Protein AF-A0A959GZK9-F1 (afdb_monomer)

Foldseek 3Di:
DVQVVLVVLLVVLVVLADPCCCVVPVLLSLLLSLQSHQVCVLCVLLVHHCDPLSVCLSSLLSVLSSCPQHQCSLVSLVSNLVVLVVVLVVLVVVVPPDDDDDLLSLLSSQLSVLLNQLSVLSSCLNNVHDVLNDDSNVSSVSSSCSSPLRNRQSSVLSVLVVPPPRDPLSVLQNVLSSVLNVLLVVLVVVVSVVDDNVSNVVSNVVSVVSNVD

Nearest PDB structures (foldseek):
  6wlw-assembly1_5  TM=3.064E-01  e=2.798E+00  Homo sapiens
  6vq6-assembly1_h  TM=3.243E-01  e=6.007E+00  Rattus norvegicus

Secondary structure (DSSP, 8-state):
-TTTHHHHHHHHHHHHS-HHHHHH-THHHHHHHIIIIIHHHHHHHTT----HHHHHHHHHHHHHHHT-S-TTHHHHHHHHHHHHHHHHHHHHHHHHSS----HHHHHHHHHHHHHHHHHHHHHHHHTT--GGG--HHHHHHHHHHIIIIIIIHHHHHHHHHHSTT--TTHHHHHHHHHHHHHHHHHHHHHHHTT--HHHHHHHHHHHHHHHH-

pLDDT: mean 94.71, std 6.03, range [58.78, 98.81]

Radius of gyration: 17.48 Å; Cα contacts (8 Å, |Δi|>4): 277; chains: 1; bounding box: 39×45×49 Å

Sequence (213 aa):
MKRIAPLAGWLIFLLLADDALLMEHWEAALVALAALTLVPAGLRLSGIDDGPVYYATAAMFCVAYLQYPGIYAPLWALPYTLLAAWLAMRETAAIATPGKWRLEDWMRWAALVYWATGAVWALSFLAGWRPLDFDAVIVGLTAAHFHVAGFVLTIIARCLLEASVAPPVVRPVALATLLGMPMVAAGITLTKLGYPTGIESAAATGFAVLAFA

Mean predic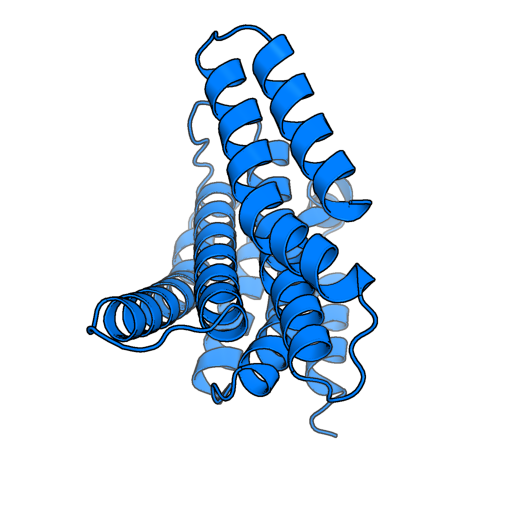ted aligned error: 3.56 Å

Structure (mmCIF, N/CA/C/O backbone):
data_AF-A0A959GZK9-F1
#
_entry.id   AF-A0A959GZK9-F1
#
loop_
_atom_site.group_PDB
_atom_site.id
_atom_site.type_symbol
_atom_site.label_atom_id
_atom_site.label_alt_id
_atom_site.label_comp_id
_atom_site.label_asym_id
_atom_site.label_entity_id
_atom_site.label_seq_id
_atom_site.pdbx_PDB_ins_code
_atom_site.Cartn_x
_atom_site.Cartn_y
_atom_site.Cartn_z
_atom_site.occupancy
_atom_site.B_iso_or_equiv
_atom_site.auth_seq_id
_atom_site.auth_comp_id
_atom_site.au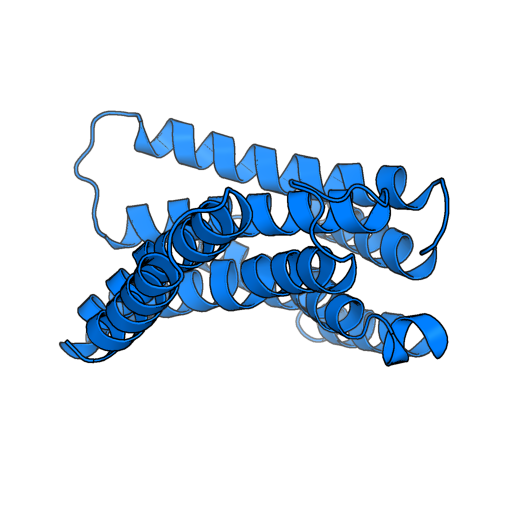th_asym_id
_atom_site.auth_atom_id
_atom_site.pdbx_PDB_model_num
ATOM 1 N N . MET A 1 1 ? -11.384 -25.348 -0.184 1.00 58.78 1 MET A N 1
ATOM 2 C CA . MET A 1 1 ? -10.637 -25.053 -1.433 1.00 58.78 1 MET A CA 1
ATOM 3 C C . MET A 1 1 ? -10.439 -23.556 -1.696 1.00 58.78 1 MET A C 1
ATOM 5 O O . MET A 1 1 ? -9.327 -23.188 -2.043 1.00 58.78 1 MET A O 1
ATOM 9 N N . LYS A 1 2 ? -11.430 -22.673 -1.454 1.00 65.12 2 LYS A N 1
ATOM 10 C CA . LYS A 1 2 ? -11.319 -21.216 -1.726 1.00 65.12 2 LYS A CA 1
ATOM 11 C C . LYS A 1 2 ? -10.120 -20.488 -1.078 1.00 65.12 2 LYS A C 1
ATOM 13 O O . LYS A 1 2 ? -9.682 -19.482 -1.607 1.00 65.12 2 LYS A O 1
ATOM 18 N N . ARG A 1 3 ? -9.563 -20.996 0.032 1.00 75.06 3 ARG A N 1
ATOM 19 C CA . ARG A 1 3 ? -8.417 -20.373 0.729 1.00 75.06 3 ARG A CA 1
ATOM 20 C C . ARG A 1 3 ? -7.039 -20.708 0.140 1.00 75.06 3 ARG A C 1
ATOM 22 O O . ARG A 1 3 ? -6.096 -19.985 0.414 1.00 75.06 3 ARG A O 1
ATOM 29 N N . ILE A 1 4 ? -6.915 -21.781 -0.648 1.00 88.94 4 ILE A N 1
ATOM 30 C CA . ILE A 1 4 ? -5.615 -22.244 -1.178 1.00 88.94 4 ILE A CA 1
ATOM 31 C C . ILE A 1 4 ? -5.311 -21.598 -2.533 1.00 88.94 4 ILE A C 1
ATOM 33 O O . ILE A 1 4 ? -4.158 -21.305 -2.825 1.00 88.94 4 ILE A O 1
ATOM 37 N N . ALA A 1 5 ? -6.345 -21.339 -3.340 1.00 90.50 5 ALA A N 1
ATOM 38 C CA . ALA A 1 5 ? -6.187 -20.810 -4.694 1.00 90.50 5 ALA A CA 1
ATOM 39 C C . ALA A 1 5 ? -5.374 -19.499 -4.763 1.00 90.50 5 ALA A C 1
ATOM 41 O O . ALA A 1 5 ? -4.498 -19.422 -5.619 1.00 90.50 5 ALA A O 1
ATOM 42 N N . PRO A 1 6 ? -5.557 -18.518 -3.856 1.00 93.19 6 PRO A N 1
ATOM 43 C CA . PRO A 1 6 ? -4.720 -17.319 -3.823 1.00 93.19 6 PRO A CA 1
ATOM 44 C C . PRO A 1 6 ? -3.221 -17.592 -3.655 1.00 93.19 6 PRO A C 1
ATOM 46 O O . PRO A 1 6 ? -2.399 -17.042 -4.381 1.00 93.19 6 PRO A O 1
ATOM 49 N N . LEU A 1 7 ? -2.868 -18.465 -2.706 1.00 95.69 7 LEU A N 1
ATOM 50 C CA . LEU A 1 7 ? -1.477 -18.808 -2.422 1.00 95.69 7 LEU A CA 1
ATOM 51 C C . LEU A 1 7 ? -0.869 -19.616 -3.571 1.00 95.69 7 LEU A C 1
ATOM 53 O O . LEU A 1 7 ? 0.260 -19.360 -3.970 1.00 95.69 7 LEU A O 1
ATOM 57 N N . ALA A 1 8 ? -1.635 -20.549 -4.138 1.00 96.31 8 ALA A N 1
ATOM 58 C CA . ALA A 1 8 ? -1.222 -21.278 -5.331 1.00 96.31 8 ALA A CA 1
ATOM 59 C C . ALA A 1 8 ? -0.995 -20.332 -6.521 1.00 96.31 8 ALA A C 1
ATOM 61 O O . ALA A 1 8 ? -0.007 -20.484 -7.227 1.00 96.31 8 ALA A O 1
ATOM 62 N N . GLY A 1 9 ? -1.856 -19.325 -6.710 1.00 96.62 9 GLY A N 1
ATOM 63 C CA . GLY A 1 9 ? -1.674 -18.289 -7.729 1.00 96.62 9 GLY A CA 1
ATOM 64 C C . GLY A 1 9 ? -0.381 -17.497 -7.540 1.00 96.62 9 GLY A C 1
ATOM 65 O O . GLY A 1 9 ? 0.327 -17.248 -8.510 1.00 96.62 9 GLY A O 1
ATOM 66 N N . TRP A 1 10 ? -0.027 -17.168 -6.295 1.00 97.81 10 TRP A N 1
ATOM 67 C CA . TRP A 1 10 ? 1.250 -16.521 -5.993 1.00 97.81 10 TRP A CA 1
ATOM 68 C C . TRP A 1 10 ? 2.452 -17.435 -6.261 1.00 97.81 10 TRP A C 1
ATOM 70 O O . TRP A 1 10 ? 3.423 -17.000 -6.868 1.00 97.81 10 TRP A O 1
ATOM 80 N N . LEU A 1 11 ? 2.381 -18.716 -5.887 1.00 97.94 11 LEU A N 1
ATOM 81 C CA . LEU A 1 11 ? 3.437 -19.679 -6.218 1.00 97.94 11 LEU A CA 1
ATOM 82 C C . LEU A 1 11 ? 3.601 -19.839 -7.736 1.00 97.94 11 LEU A C 1
ATOM 84 O O . LEU A 1 11 ? 4.723 -19.897 -8.223 1.00 97.94 11 LEU A O 1
ATOM 88 N N . ILE A 1 12 ? 2.499 -19.860 -8.491 1.00 98.00 12 ILE A N 1
ATOM 89 C CA . ILE A 1 12 ? 2.537 -19.864 -9.959 1.00 98.00 12 ILE A CA 1
ATOM 90 C C . ILE A 1 12 ? 3.201 -18.587 -10.479 1.00 98.00 12 ILE A C 1
ATOM 92 O O . ILE A 1 12 ? 4.044 -18.676 -11.361 1.00 98.00 12 ILE A O 1
ATOM 96 N N . PHE A 1 13 ? 2.873 -17.418 -9.922 1.00 98.12 13 PHE A N 1
ATOM 97 C CA . PHE A 1 13 ? 3.549 -16.169 -10.275 1.00 98.12 13 PHE A CA 1
ATOM 98 C C . PHE A 1 13 ? 5.067 -16.272 -10.071 1.00 98.12 13 PHE A C 1
ATOM 100 O O . PHE A 1 13 ? 5.805 -15.928 -10.985 1.00 98.12 13 PHE A O 1
ATOM 107 N N . LEU A 1 14 ? 5.536 -16.809 -8.938 1.00 9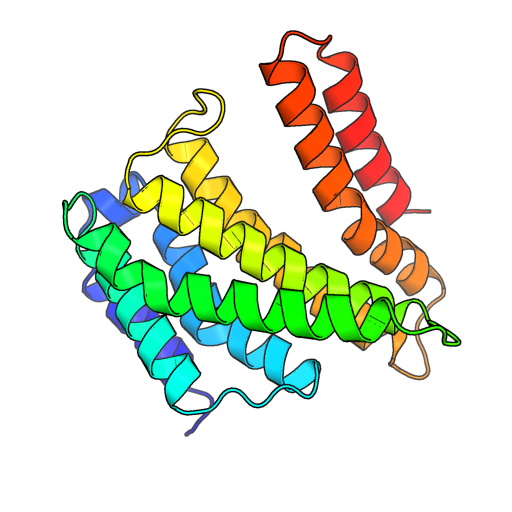8.00 14 LEU A N 1
ATOM 108 C CA . LEU A 1 14 ? 6.973 -16.998 -8.693 1.00 98.00 14 LEU A CA 1
ATOM 109 C C . LEU A 1 14 ? 7.636 -17.938 -9.704 1.00 98.00 14 LEU A C 1
ATOM 111 O O . LEU A 1 14 ? 8.775 -17.710 -10.080 1.00 98.00 14 LEU A O 1
ATOM 115 N N . LEU A 1 15 ? 6.938 -18.994 -10.130 1.00 97.81 15 LEU A N 1
ATOM 116 C CA . LEU A 1 15 ? 7.4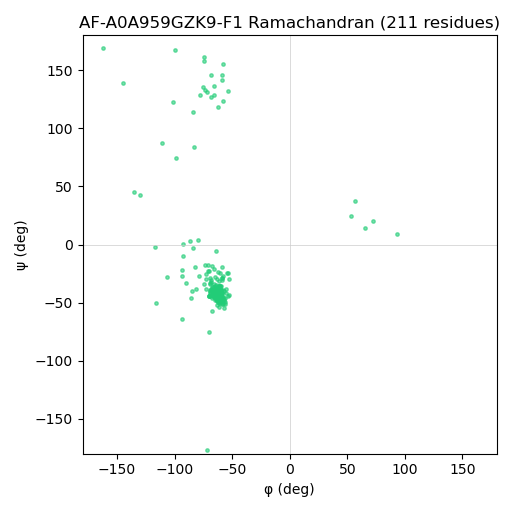55 -19.942 -11.121 1.00 97.81 15 LEU A CA 1
ATOM 117 C C . LEU A 1 15 ? 7.498 -19.362 -12.540 1.00 97.81 15 LEU A C 1
ATOM 119 O O . LEU A 1 15 ? 8.245 -19.861 -13.376 1.00 97.81 15 LEU A O 1
ATOM 123 N N . LEU A 1 16 ? 6.648 -18.374 -12.828 1.00 97.81 16 LEU A N 1
ATOM 124 C CA . LEU A 1 16 ? 6.574 -17.710 -14.129 1.00 97.81 16 LEU A CA 1
ATOM 125 C C . LEU A 1 16 ? 7.434 -16.446 -14.203 1.00 97.81 16 LEU A C 1
ATOM 127 O O . LEU A 1 16 ? 7.752 -16.010 -15.307 1.00 97.81 16 LEU A O 1
ATOM 131 N N . ALA A 1 17 ? 7.759 -15.841 -13.061 1.00 97.44 17 ALA A N 1
ATOM 132 C CA . ALA A 1 17 ? 8.668 -14.711 -12.978 1.00 97.44 17 ALA A CA 1
ATOM 133 C C . ALA A 1 17 ? 10.075 -15.153 -13.389 1.00 97.44 17 ALA A C 1
ATOM 135 O O . ALA A 1 17 ? 10.536 -16.220 -12.983 1.00 97.44 17 ALA A O 1
ATOM 136 N N . ASP A 1 18 ? 10.748 -14.340 -14.200 1.00 95.88 18 ASP A N 1
ATOM 137 C CA . ASP A 1 18 ? 12.138 -14.605 -14.545 1.00 95.88 18 ASP A CA 1
ATOM 138 C C . ASP A 1 18 ? 13.080 -14.277 -13.373 1.00 95.88 18 ASP A C 1
ATOM 140 O O . ASP A 1 18 ? 12.735 -13.563 -12.422 1.00 95.88 18 ASP A O 1
ATOM 144 N N . ASP A 1 19 ? 14.294 -14.826 -13.438 1.00 95.94 19 ASP A N 1
ATOM 145 C CA . ASP A 1 19 ? 15.298 -14.628 -12.393 1.00 95.94 19 ASP A CA 1
ATOM 146 C C . ASP A 1 19 ? 15.680 -13.147 -12.250 1.00 95.94 19 ASP A C 1
ATOM 148 O O . ASP A 1 19 ? 15.974 -12.693 -11.147 1.00 95.94 19 ASP A O 1
ATOM 152 N N . ALA A 1 20 ? 15.648 -12.377 -13.342 1.00 94.69 20 ALA A N 1
ATOM 153 C CA . ALA A 1 20 ? 15.991 -10.958 -13.328 1.00 94.69 20 ALA A CA 1
ATOM 154 C C . ALA A 1 20 ? 14.994 -10.152 -12.483 1.00 94.69 20 ALA A C 1
ATOM 156 O O . ALA A 1 20 ? 15.405 -9.410 -11.589 1.00 94.69 20 ALA A O 1
ATOM 157 N N . LEU A 1 21 ? 13.690 -10.357 -12.686 1.00 95.25 21 LEU A N 1
ATOM 158 C CA . LEU A 1 21 ? 12.636 -9.721 -11.903 1.00 95.25 21 LEU A CA 1
ATOM 159 C C . LEU A 1 21 ? 12.755 -10.095 -10.424 1.00 95.25 21 LEU A C 1
ATOM 161 O O . LEU A 1 21 ? 12.643 -9.226 -9.566 1.00 95.25 21 LEU A O 1
ATOM 165 N N . LEU A 1 22 ? 13.001 -11.364 -10.099 1.00 96.06 22 LEU A N 1
ATOM 166 C CA . LEU A 1 22 ? 13.091 -11.790 -8.700 1.00 96.06 22 LEU A CA 1
ATOM 167 C C . LEU A 1 22 ? 14.370 -11.312 -8.000 1.00 96.06 22 LEU A C 1
ATOM 169 O O . LEU A 1 22 ? 14.339 -11.093 -6.789 1.00 96.06 22 LEU A O 1
ATOM 173 N N . MET A 1 23 ? 15.474 -11.144 -8.728 1.00 95.31 23 MET A N 1
ATOM 174 C CA . MET A 1 23 ? 16.752 -10.704 -8.161 1.00 95.31 23 MET A CA 1
ATOM 175 C C . MET A 1 23 ? 16.856 -9.179 -8.052 1.00 95.31 23 MET A C 1
ATOM 177 O O . MET A 1 23 ? 17.368 -8.676 -7.051 1.00 95.31 23 MET A O 1
ATOM 181 N N . GLU A 1 24 ? 16.370 -8.442 -9.051 1.00 96.06 24 GLU A N 1
ATOM 182 C CA . GLU A 1 24 ? 16.468 -6.975 -9.103 1.00 96.06 24 GLU A CA 1
ATOM 183 C C . GLU A 1 24 ? 15.230 -6.279 -8.520 1.00 96.06 24 GLU A C 1
ATOM 185 O O . GLU A 1 24 ? 15.338 -5.167 -8.002 1.00 96.06 24 GLU A O 1
ATOM 190 N N . HIS A 1 25 ? 14.074 -6.950 -8.563 1.00 96.56 25 HIS A N 1
ATOM 191 C CA . HIS A 1 25 ? 12.764 -6.406 -8.198 1.00 96.56 25 HIS A CA 1
ATOM 192 C C . HIS A 1 25 ? 11.952 -7.372 -7.329 1.00 96.56 25 HIS A C 1
ATOM 194 O O . HIS A 1 25 ? 10.754 -7.590 -7.543 1.00 96.56 25 HIS A O 1
ATOM 200 N N . TRP A 1 26 ? 12.594 -7.971 -6.325 1.00 96.38 26 TRP A N 1
ATOM 201 C CA . TRP A 1 26 ? 11.970 -8.923 -5.398 1.00 96.38 26 TRP A CA 1
ATOM 202 C C . TRP A 1 26 ? 10.694 -8.374 -4.727 1.00 96.38 26 TRP A C 1
ATOM 204 O O . TRP A 1 26 ? 9.802 -9.140 -4.347 1.00 96.38 26 TRP A O 1
ATOM 214 N N . GLU A 1 27 ? 10.551 -7.050 -4.617 1.00 97.25 27 GLU A N 1
ATOM 215 C CA . GLU A 1 27 ? 9.335 -6.384 -4.155 1.00 97.25 27 GLU A CA 1
ATOM 216 C C . GLU A 1 27 ? 8.095 -6.724 -5.001 1.00 97.25 27 GLU A C 1
ATOM 218 O O . GLU A 1 27 ? 6.980 -6.736 -4.471 1.00 97.25 27 GLU A O 1
ATOM 223 N N . ALA A 1 28 ? 8.265 -7.072 -6.281 1.00 97.88 28 ALA A N 1
ATOM 224 C CA . ALA A 1 28 ? 7.190 -7.528 -7.158 1.00 97.88 28 ALA A CA 1
ATOM 225 C C . ALA A 1 28 ? 6.521 -8.795 -6.608 1.00 97.88 28 ALA A C 1
ATOM 227 O O . ALA A 1 28 ? 5.293 -8.905 -6.616 1.00 97.88 28 ALA A O 1
ATOM 228 N N . ALA A 1 29 ? 7.309 -9.718 -6.044 1.00 98.12 29 ALA A N 1
ATOM 229 C CA . ALA A 1 29 ? 6.786 -10.919 -5.403 1.00 98.12 29 ALA A CA 1
ATOM 230 C C . ALA A 1 29 ? 5.936 -10.588 -4.168 1.00 98.12 29 ALA A C 1
ATOM 232 O O . ALA A 1 29 ? 4.908 -11.234 -3.946 1.00 98.12 29 ALA A O 1
ATOM 233 N N . LEU A 1 30 ? 6.318 -9.570 -3.388 1.00 98.06 30 LEU A N 1
ATOM 234 C CA . LEU A 1 30 ? 5.519 -9.099 -2.253 1.00 98.06 30 LEU A CA 1
ATOM 235 C C . LEU A 1 30 ? 4.226 -8.416 -2.700 1.00 98.06 30 LEU A C 1
ATOM 237 O O . LEU A 1 30 ? 3.172 -8.656 -2.107 1.00 98.06 30 LEU A O 1
ATOM 241 N N . VAL A 1 31 ? 4.283 -7.584 -3.741 1.00 98.38 31 VAL A N 1
ATOM 242 C CA . VAL A 1 31 ? 3.097 -6.916 -4.292 1.00 98.38 31 VAL A CA 1
ATOM 243 C C . VAL A 1 31 ? 2.113 -7.945 -4.853 1.00 98.38 31 VAL A C 1
ATOM 245 O O . VAL A 1 31 ? 0.923 -7.879 -4.539 1.00 98.38 31 VAL A O 1
ATOM 248 N N . ALA A 1 32 ? 2.598 -8.941 -5.600 1.00 98.50 32 ALA A N 1
ATOM 249 C CA . ALA A 1 32 ? 1.779 -10.040 -6.106 1.00 98.50 32 ALA A CA 1
ATOM 250 C C . ALA A 1 32 ? 1.176 -10.876 -4.964 1.00 98.50 32 ALA A C 1
ATOM 252 O O . ALA A 1 32 ? -0.019 -11.184 -4.989 1.00 98.50 32 ALA A O 1
ATOM 253 N N . LEU A 1 33 ? 1.961 -11.191 -3.924 1.00 98.44 33 LEU A N 1
ATOM 254 C CA . LEU A 1 33 ? 1.456 -11.872 -2.727 1.00 98.44 33 LEU A CA 1
ATOM 255 C C . LEU A 1 33 ? 0.320 -11.071 -2.094 1.00 98.44 33 LEU A C 1
ATOM 257 O O . LEU A 1 33 ? -0.738 -11.627 -1.786 1.00 98.44 33 LEU A O 1
ATOM 261 N N . ALA A 1 34 ? 0.523 -9.768 -1.911 1.00 98.38 34 ALA A N 1
ATOM 262 C CA . ALA A 1 34 ? -0.469 -8.901 -1.307 1.00 98.38 34 ALA A CA 1
ATOM 263 C C . ALA A 1 34 ? -1.747 -8.838 -2.152 1.00 98.38 34 ALA A C 1
ATOM 265 O O . ALA A 1 34 ? -2.825 -9.079 -1.612 1.00 98.38 34 ALA A O 1
ATOM 266 N N . ALA A 1 35 ? -1.635 -8.597 -3.460 1.00 98.38 35 ALA A N 1
ATOM 267 C CA . ALA A 1 35 ? -2.772 -8.508 -4.375 1.00 98.38 35 ALA A CA 1
ATOM 268 C C . ALA A 1 35 ? -3.559 -9.825 -4.478 1.00 98.38 35 ALA A C 1
ATOM 270 O O . ALA A 1 35 ? -4.784 -9.819 -4.533 1.00 98.38 35 ALA A O 1
ATOM 271 N N . LEU A 1 36 ? -2.889 -10.978 -4.479 1.00 97.94 36 LEU A N 1
ATOM 272 C CA . LEU A 1 36 ? -3.589 -12.257 -4.596 1.00 97.94 36 LEU A CA 1
ATOM 273 C C . LEU A 1 36 ? -4.170 -12.722 -3.262 1.00 97.94 36 LEU A C 1
ATOM 275 O O . LEU A 1 36 ? -5.268 -13.276 -3.247 1.00 97.94 36 LEU A O 1
ATOM 279 N N . THR A 1 37 ? -3.459 -12.515 -2.148 1.00 97.38 37 THR A N 1
ATOM 280 C CA . THR A 1 37 ? -3.760 -13.184 -0.869 1.00 97.38 37 THR A CA 1
ATOM 281 C C . THR A 1 37 ? -4.190 -12.235 0.248 1.00 97.38 37 THR A C 1
ATOM 283 O O . THR A 1 37 ? -5.220 -12.474 0.886 1.00 97.38 37 THR A O 1
ATOM 286 N N . LEU A 1 38 ? -3.434 -11.163 0.494 1.00 97.94 38 LEU A N 1
ATOM 287 C CA . LEU A 1 38 ? -3.581 -10.353 1.707 1.00 97.94 38 LEU A CA 1
ATOM 288 C C . LEU A 1 38 ? -4.660 -9.278 1.562 1.00 97.94 38 LEU A C 1
ATOM 290 O O . LEU A 1 38 ? -5.514 -9.138 2.436 1.00 97.94 38 LEU A O 1
ATOM 294 N N . VAL A 1 39 ? -4.664 -8.558 0.441 1.00 98.31 39 VAL A N 1
ATOM 295 C CA . VAL A 1 39 ? -5.678 -7.554 0.111 1.00 98.31 39 VAL A CA 1
ATOM 296 C C . VAL A 1 39 ? -7.092 -8.142 0.097 1.00 98.31 39 VAL A C 1
ATOM 298 O O . VAL A 1 39 ? -7.930 -7.615 0.829 1.00 98.31 39 VAL A O 1
ATOM 301 N N . PRO A 1 40 ? -7.394 -9.258 -0.600 1.00 97.88 40 PRO A N 1
ATOM 302 C CA . PRO A 1 40 ? -8.743 -9.823 -0.567 1.00 97.88 40 PRO A CA 1
ATOM 303 C C . PRO A 1 40 ? -9.168 -10.244 0.847 1.00 97.88 40 PRO A C 1
ATOM 305 O O . PRO A 1 40 ? -10.321 -10.070 1.243 1.00 97.88 40 PRO A O 1
ATOM 308 N N . ALA A 1 41 ? -8.236 -10.757 1.659 1.00 97.06 41 ALA A N 1
ATOM 309 C CA . ALA A 1 41 ? -8.516 -11.051 3.061 1.00 97.06 41 ALA A CA 1
ATOM 310 C C . ALA A 1 41 ? -8.857 -9.786 3.859 1.00 97.06 41 ALA A C 1
ATOM 312 O O . ALA A 1 41 ? -9.846 -9.790 4.594 1.00 97.06 41 ALA A O 1
ATOM 313 N N . GLY A 1 42 ? -8.098 -8.704 3.682 1.00 98.00 42 GLY A N 1
ATOM 314 C CA . GLY A 1 42 ? -8.366 -7.444 4.370 1.00 98.00 42 GLY A CA 1
ATOM 315 C C . GLY A 1 42 ? -9.647 -6.744 3.908 1.00 98.00 42 GLY A C 1
ATOM 316 O O . GLY A 1 42 ? -10.342 -6.141 4.729 1.00 98.00 42 GLY A O 1
ATOM 317 N N . LEU A 1 43 ? -10.017 -6.877 2.629 1.00 98.00 43 LEU A N 1
ATOM 318 C CA . LEU A 1 43 ? -11.292 -6.382 2.104 1.00 98.00 43 LEU A CA 1
ATOM 319 C C . LEU A 1 43 ? -12.469 -7.101 2.768 1.00 98.00 43 LEU A C 1
ATOM 321 O O . LEU A 1 43 ? -13.356 -6.434 3.303 1.00 98.00 43 LEU A O 1
ATOM 325 N N . ARG A 1 44 ? -12.428 -8.438 2.862 1.00 97.31 44 ARG A N 1
ATOM 326 C CA . ARG A 1 44 ? -13.459 -9.211 3.577 1.00 97.31 44 ARG A CA 1
ATOM 327 C C . ARG A 1 44 ? -13.561 -8.846 5.051 1.00 97.31 44 ARG A C 1
ATOM 329 O O . ARG A 1 44 ? -14.667 -8.682 5.555 1.00 97.31 44 ARG A O 1
ATOM 336 N N . LEU A 1 45 ? -12.423 -8.691 5.733 1.00 97.06 45 LEU A N 1
ATOM 337 C CA . LEU A 1 45 ? -12.385 -8.222 7.125 1.00 97.06 45 LEU A CA 1
ATOM 338 C C . LEU A 1 45 ? -12.955 -6.803 7.266 1.00 97.06 45 LEU A C 1
ATOM 340 O O . LEU A 1 45 ? -13.473 -6.442 8.317 1.00 97.06 45 LEU A O 1
ATOM 344 N N . SER A 1 46 ? -12.936 -6.020 6.187 1.00 96.56 46 SER A N 1
ATOM 345 C CA . SER A 1 46 ? -13.574 -4.707 6.124 1.00 96.56 46 SER A CA 1
ATOM 346 C C . SER A 1 46 ? -15.046 -4.732 5.717 1.00 96.56 46 SER A C 1
ATOM 348 O O . SER A 1 46 ? -15.647 -3.665 5.601 1.00 96.56 46 SER A O 1
ATOM 350 N N . GLY A 1 47 ? -15.636 -5.911 5.511 1.00 96.62 47 GLY A N 1
ATOM 351 C CA . GLY A 1 47 ? -17.008 -6.055 5.022 1.00 96.62 47 GLY A CA 1
ATOM 352 C C . GLY A 1 47 ? -17.174 -5.693 3.543 1.00 96.62 47 GLY A C 1
ATOM 353 O O . GLY A 1 47 ? -18.284 -5.389 3.111 1.00 96.62 47 GLY A O 1
ATOM 354 N N . ILE A 1 48 ? -16.086 -5.690 2.768 1.00 96.88 48 ILE A N 1
ATOM 355 C CA . ILE A 1 48 ? -16.096 -5.456 1.322 1.00 96.88 48 ILE A CA 1
ATOM 356 C C . ILE A 1 48 ? -15.968 -6.808 0.624 1.00 96.88 48 ILE A C 1
ATOM 358 O O . ILE A 1 48 ? -15.010 -7.543 0.857 1.00 96.88 48 ILE A O 1
ATOM 362 N N . ASP A 1 49 ? -16.941 -7.129 -0.227 1.00 94.00 49 ASP A N 1
ATOM 363 C CA . ASP A 1 49 ? -16.930 -8.363 -1.009 1.00 94.00 49 ASP A CA 1
ATOM 364 C C . ASP A 1 49 ? -15.821 -8.333 -2.069 1.00 94.00 49 ASP A C 1
ATOM 366 O O . ASP A 1 49 ? -15.733 -7.404 -2.879 1.00 94.00 49 ASP A O 1
ATOM 370 N N . ASP A 1 50 ? -14.980 -9.362 -2.066 1.00 88.75 50 ASP A N 1
ATOM 371 C CA . ASP A 1 50 ? -13.920 -9.570 -3.041 1.00 88.75 50 ASP A CA 1
ATOM 372 C C . ASP A 1 50 ? -14.386 -10.574 -4.107 1.00 88.75 50 ASP A C 1
ATOM 374 O O . ASP A 1 50 ? -14.028 -11.751 -4.139 1.00 88.75 50 ASP A O 1
ATOM 378 N N . GLY A 1 51 ? -15.267 -10.083 -4.980 1.00 94.00 51 GLY A N 1
ATOM 379 C CA . GLY A 1 51 ? -15.886 -10.868 -6.044 1.00 94.00 51 GLY A CA 1
ATOM 380 C C . GLY A 1 51 ? -14.941 -11.228 -7.207 1.00 94.00 51 GLY A C 1
ATOM 381 O O . GLY A 1 51 ? -13.764 -10.863 -7.223 1.00 94.00 51 GLY A O 1
ATOM 382 N N . PRO A 1 52 ? -15.454 -11.898 -8.256 1.00 96.00 52 PRO A N 1
ATOM 383 C CA . PRO A 1 52 ? -14.652 -12.313 -9.414 1.00 96.00 52 PRO A CA 1
ATOM 384 C C . PRO A 1 52 ? -13.970 -11.143 -10.137 1.00 96.00 52 PRO A C 1
ATOM 386 O O . PRO A 1 52 ? -12.888 -11.315 -10.691 1.00 96.00 52 PRO A O 1
ATOM 389 N N . VAL A 1 53 ? -14.565 -9.945 -10.088 1.00 97.25 53 VAL A N 1
ATOM 390 C CA . VAL A 1 53 ? -13.972 -8.721 -10.646 1.00 97.25 53 VAL A CA 1
ATOM 391 C C . VAL A 1 53 ? -12.634 -8.405 -9.977 1.00 97.25 53 VAL A C 1
ATOM 393 O O . VAL A 1 53 ? -11.679 -8.087 -10.677 1.00 97.25 53 VAL A O 1
ATOM 396 N N . TYR A 1 54 ? -12.540 -8.547 -8.650 1.00 97.94 54 TYR A N 1
ATOM 397 C CA . TYR A 1 54 ? -11.295 -8.322 -7.917 1.00 97.94 54 TYR A CA 1
ATOM 398 C C . TYR A 1 54 ? -10.196 -9.280 -8.383 1.00 97.94 54 TYR A C 1
ATOM 400 O O . TYR A 1 54 ? -9.096 -8.863 -8.728 1.00 97.94 54 TYR A O 1
ATOM 408 N N . TYR A 1 55 ? -10.503 -10.576 -8.440 1.00 97.44 55 TYR A N 1
ATOM 409 C CA . TYR A 1 55 ? -9.518 -11.578 -8.837 1.00 97.44 55 TYR A CA 1
ATOM 410 C C . TYR A 1 55 ? -9.084 -11.432 -10.297 1.00 97.44 55 TYR A C 1
ATOM 412 O O . TYR A 1 55 ? -7.913 -11.649 -10.602 1.00 97.44 55 TYR A O 1
ATOM 420 N N . ALA A 1 56 ? -9.986 -11.016 -11.190 1.00 98.00 56 ALA A N 1
ATOM 421 C CA . ALA A 1 56 ? -9.631 -10.708 -12.571 1.00 98.00 56 ALA A CA 1
ATOM 422 C C . ALA A 1 56 ? -8.652 -9.525 -12.653 1.00 98.00 56 ALA A C 1
ATOM 424 O O . ALA A 1 56 ? -7.645 -9.617 -13.355 1.00 98.00 56 ALA A O 1
ATOM 425 N N . THR A 1 57 ? -8.894 -8.436 -11.912 1.00 98.50 57 THR A N 1
ATOM 426 C CA . THR A 1 57 ? -7.974 -7.288 -11.907 1.00 98.50 57 THR A CA 1
ATOM 427 C C . THR A 1 57 ? -6.648 -7.603 -11.223 1.00 98.50 57 THR A C 1
ATOM 429 O O . THR A 1 57 ? -5.606 -7.223 -11.751 1.00 98.50 57 THR A O 1
ATOM 432 N N . ALA A 1 58 ? -6.649 -8.361 -10.125 1.00 98.44 58 ALA A N 1
ATOM 433 C CA . ALA A 1 58 ? -5.428 -8.821 -9.463 1.00 98.44 58 ALA A CA 1
ATOM 434 C C . ALA A 1 58 ? -4.592 -9.755 -10.361 1.00 98.44 58 ALA A C 1
ATOM 436 O O . ALA A 1 58 ? -3.367 -9.648 -10.387 1.00 98.44 58 ALA A O 1
ATOM 437 N N . ALA A 1 59 ? -5.232 -10.633 -11.142 1.00 98.31 59 ALA A N 1
ATOM 438 C CA . ALA A 1 59 ? -4.539 -11.483 -12.109 1.00 98.31 59 ALA A CA 1
ATOM 439 C C . ALA A 1 59 ? -3.898 -10.658 -13.237 1.00 98.31 59 ALA A C 1
ATOM 441 O O . ALA A 1 59 ? -2.725 -10.864 -13.541 1.00 98.31 59 ALA A O 1
ATOM 442 N N . MET A 1 60 ? -4.622 -9.686 -13.810 1.00 98.56 60 MET A N 1
ATOM 443 C CA . MET A 1 60 ? -4.053 -8.755 -14.799 1.00 98.56 60 MET A CA 1
ATOM 444 C C . MET A 1 60 ? -2.881 -7.958 -14.217 1.00 98.56 60 MET A C 1
ATOM 446 O O . MET A 1 60 ? -1.859 -7.793 -14.874 1.00 98.56 60 MET A O 1
ATOM 450 N N . PHE A 1 61 ? -2.984 -7.538 -12.958 1.00 98.69 61 PHE A N 1
ATOM 451 C CA . PHE A 1 61 ? -1.905 -6.849 -12.258 1.00 98.69 61 PHE A CA 1
ATOM 452 C C . PHE A 1 61 ? -0.665 -7.734 -12.049 1.00 98.69 61 PHE A C 1
ATOM 454 O O . PHE A 1 61 ? 0.455 -7.264 -12.213 1.00 98.69 61 PHE A O 1
ATOM 461 N N . CYS A 1 62 ? -0.832 -9.031 -11.776 1.00 98.62 62 CYS A N 1
ATOM 462 C CA . CYS A 1 62 ? 0.295 -9.971 -11.740 1.00 98.62 62 CYS A CA 1
ATOM 463 C C . CYS A 1 62 ? 0.921 -10.157 -13.131 1.00 98.62 62 CYS A C 1
ATOM 465 O O . CYS A 1 62 ? 2.142 -10.152 -13.259 1.00 98.62 62 CYS A O 1
ATOM 467 N N . VAL A 1 63 ? 0.100 -10.259 -14.185 1.00 98.44 63 VAL A N 1
ATOM 468 C CA . VAL A 1 63 ? 0.585 -10.300 -15.578 1.00 98.44 63 VAL A CA 1
ATOM 469 C C . VAL A 1 63 ? 1.375 -9.037 -15.926 1.00 98.44 63 VAL A C 1
ATOM 471 O O . VAL A 1 63 ? 2.378 -9.133 -16.626 1.00 98.44 63 VAL A O 1
ATOM 474 N N . ALA A 1 64 ? 0.980 -7.873 -15.404 1.00 98.50 64 ALA A N 1
ATOM 475 C CA . ALA A 1 64 ? 1.724 -6.632 -15.586 1.00 98.50 64 ALA A CA 1
ATOM 476 C C . ALA A 1 64 ? 3.171 -6.740 -15.078 1.00 98.50 64 ALA A C 1
ATOM 478 O O . ALA A 1 64 ? 4.092 -6.351 -15.791 1.00 98.50 64 ALA A O 1
ATOM 479 N N . TYR A 1 65 ? 3.377 -7.318 -13.890 1.00 98.38 65 TYR A N 1
ATOM 480 C CA . TYR A 1 65 ? 4.717 -7.561 -13.345 1.00 98.38 65 TYR A CA 1
ATOM 481 C C . TYR A 1 65 ? 5.501 -8.608 -14.138 1.00 98.38 65 TYR A C 1
ATOM 483 O O . TYR A 1 65 ? 6.686 -8.411 -14.369 1.00 98.38 65 TYR A O 1
ATOM 491 N N . LEU A 1 66 ? 4.852 -9.675 -14.615 1.00 98.12 66 LEU A N 1
ATOM 492 C CA . LEU A 1 66 ? 5.508 -10.674 -15.474 1.00 98.12 66 LEU A CA 1
ATOM 493 C C . LEU A 1 66 ? 5.938 -10.110 -16.838 1.00 98.12 66 LEU A C 1
ATOM 495 O O . LEU A 1 66 ? 6.790 -10.688 -17.500 1.00 98.12 66 LEU A O 1
ATOM 499 N N . GLN A 1 67 ? 5.332 -9.007 -17.281 1.00 97.50 67 GLN A N 1
ATOM 500 C CA . GLN A 1 67 ? 5.715 -8.307 -18.509 1.00 97.50 67 GLN A CA 1
ATOM 501 C C . GLN A 1 67 ? 6.721 -7.179 -18.268 1.00 97.50 67 GLN A C 1
ATOM 503 O O . GLN A 1 67 ? 7.077 -6.492 -19.222 1.00 97.50 67 GLN A O 1
ATOM 508 N N . TYR A 1 68 ? 7.148 -6.938 -17.028 1.00 96.06 68 TYR A N 1
ATOM 509 C CA . TYR A 1 68 ? 8.125 -5.901 -16.731 1.00 96.06 68 TYR A CA 1
ATOM 510 C C . TYR A 1 68 ? 9.543 -6.348 -17.139 1.00 96.06 68 TYR A C 1
ATOM 512 O O . TYR A 1 68 ? 9.921 -7.467 -16.805 1.00 96.06 68 TYR A O 1
ATOM 520 N N . PRO A 1 69 ? 10.353 -5.491 -17.794 1.00 95.12 69 PRO A N 1
ATOM 521 C CA . PRO A 1 69 ? 10.025 -4.157 -18.300 1.00 95.12 69 PRO A CA 1
ATOM 522 C C . PRO A 1 69 ? 9.363 -4.223 -19.689 1.00 95.12 69 PRO A C 1
ATOM 524 O O . PRO A 1 69 ? 9.997 -4.558 -20.687 1.00 95.12 69 PRO A O 1
ATOM 527 N N . GLY A 1 70 ? 8.089 -3.834 -19.785 1.00 96.31 70 GLY A N 1
ATOM 528 C CA . GLY A 1 70 ? 7.322 -3.909 -21.029 1.00 96.31 70 GLY A CA 1
ATOM 529 C C . GLY A 1 70 ? 6.353 -2.745 -21.171 1.00 96.31 70 GLY A C 1
ATOM 530 O O . GLY A 1 70 ? 5.677 -2.366 -20.218 1.00 96.31 70 GLY A O 1
ATOM 531 N N . ILE A 1 71 ? 6.245 -2.187 -22.382 1.00 97.00 71 ILE A N 1
ATOM 532 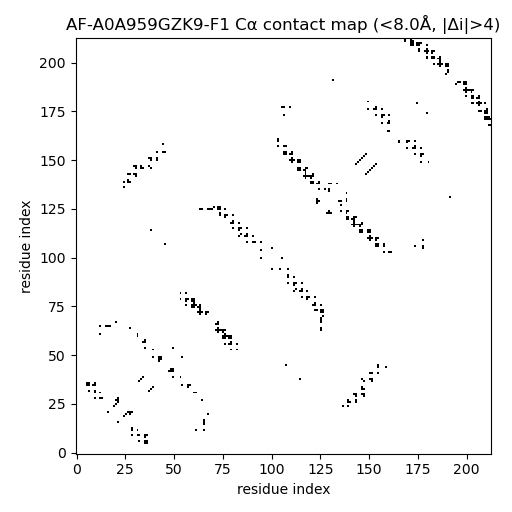C CA . ILE A 1 71 ? 5.447 -0.976 -22.655 1.00 97.00 71 ILE A CA 1
ATOM 533 C C . ILE A 1 71 ? 3.953 -1.137 -22.328 1.00 97.00 71 ILE A C 1
ATOM 535 O O . ILE A 1 71 ? 3.264 -0.158 -22.049 1.00 97.00 71 ILE A O 1
ATOM 539 N N . TYR A 1 72 ? 3.448 -2.373 -22.338 1.00 97.88 72 TYR A N 1
ATOM 540 C CA . TYR A 1 72 ? 2.053 -2.688 -22.031 1.00 97.88 72 TYR A CA 1
ATOM 541 C C . TYR A 1 72 ? 1.806 -3.025 -20.556 1.00 97.88 72 TYR A C 1
ATOM 543 O O . TYR A 1 72 ? 0.646 -3.084 -20.151 1.00 97.88 72 TYR A O 1
ATOM 551 N N . ALA A 1 73 ? 2.848 -3.205 -19.736 1.00 98.00 73 ALA A N 1
ATOM 552 C CA . ALA A 1 73 ? 2.693 -3.514 -18.314 1.00 98.00 73 ALA A CA 1
ATOM 553 C C . ALA A 1 73 ? 1.779 -2.508 -17.574 1.00 98.00 73 ALA A C 1
ATOM 555 O O . ALA A 1 73 ? 0.863 -2.945 -16.873 1.00 98.00 73 ALA A O 1
ATOM 556 N N . PRO A 1 74 ? 1.884 -1.178 -17.785 1.00 98.38 74 PRO A N 1
ATOM 557 C CA . PRO A 1 74 ? 0.994 -0.217 -17.125 1.00 98.38 74 PRO A CA 1
ATOM 558 C C . PRO A 1 74 ? -0.483 -0.408 -17.478 1.00 98.38 74 PRO A C 1
ATOM 560 O O . PRO A 1 74 ? -1.357 -0.236 -16.629 1.00 98.38 74 PRO A O 1
ATOM 563 N N . LEU A 1 75 ? -0.772 -0.793 -18.726 1.00 98.25 75 LEU A N 1
ATOM 564 C CA . LEU A 1 75 ? -2.140 -1.015 -19.189 1.00 98.25 75 LEU A CA 1
ATOM 565 C C . LEU A 1 75 ? -2.786 -2.194 -18.452 1.00 98.25 75 LEU A C 1
ATOM 567 O O . LEU A 1 75 ? -3.945 -2.102 -18.054 1.00 98.25 75 LEU A O 1
ATOM 571 N N . TRP A 1 76 ? -2.026 -3.267 -18.218 1.00 98.44 76 TRP A N 1
ATOM 572 C CA . TRP A 1 76 ? -2.486 -4.430 -17.454 1.00 98.44 76 TRP A CA 1
ATOM 573 C C . TRP A 1 76 ? -2.681 -4.134 -15.963 1.00 98.44 76 TRP A C 1
ATOM 575 O O . TRP A 1 76 ? -3.544 -4.737 -15.325 1.00 98.44 76 TRP A O 1
ATOM 585 N N . ALA A 1 77 ? -1.931 -3.181 -15.408 1.00 98.62 77 ALA A N 1
ATOM 586 C CA . ALA A 1 77 ? -2.077 -2.763 -14.016 1.00 98.62 77 ALA A CA 1
ATOM 587 C C . ALA A 1 77 ? -3.263 -1.818 -13.775 1.00 98.62 77 ALA A C 1
ATOM 589 O O . ALA A 1 77 ? -3.839 -1.807 -12.683 1.00 98.62 77 ALA A O 1
ATOM 590 N N . LEU A 1 78 ? -3.663 -1.055 -14.797 1.00 98.50 78 LEU A N 1
ATOM 591 C CA . LEU A 1 78 ? -4.670 -0.003 -14.679 1.00 98.50 78 LEU A CA 1
ATOM 592 C C . LEU A 1 78 ? -6.003 -0.472 -14.059 1.00 98.50 78 LEU A C 1
ATOM 594 O O . LEU A 1 78 ? -6.490 0.218 -13.162 1.00 98.50 78 LEU A O 1
ATOM 598 N N . PRO A 1 79 ? -6.598 -1.626 -14.431 1.00 98.69 79 PRO A N 1
ATOM 599 C CA . PRO A 1 79 ? -7.861 -2.069 -13.837 1.00 98.69 79 PRO A CA 1
ATOM 600 C C . PRO A 1 79 ? -7.786 -2.283 -12.319 1.00 98.69 79 PRO A C 1
ATOM 602 O O . PRO A 1 79 ? -8.739 -1.970 -11.605 1.00 98.69 79 PRO A O 1
ATOM 605 N N . TYR A 1 80 ? -6.661 -2.798 -11.816 1.00 98.75 80 TYR A N 1
ATOM 606 C CA . TYR A 1 80 ? -6.450 -3.001 -10.381 1.00 98.75 80 TYR A CA 1
ATOM 607 C C . TYR A 1 80 ? -6.291 -1.663 -9.653 1.00 98.75 80 TYR A C 1
ATOM 609 O O . TYR A 1 80 ? -6.953 -1.431 -8.639 1.00 98.75 80 TYR A O 1
ATOM 617 N N . THR A 1 81 ? -5.500 -0.745 -10.215 1.00 98.81 81 THR A N 1
ATOM 618 C CA . THR A 1 81 ? -5.323 0.608 -9.669 1.00 98.81 81 THR A CA 1
ATOM 619 C C . THR A 1 81 ? -6.638 1.390 -9.637 1.00 98.81 81 THR A C 1
ATOM 621 O O . THR A 1 81 ? -6.958 2.010 -8.622 1.00 98.81 81 THR A O 1
ATOM 624 N N . LEU A 1 82 ? -7.445 1.319 -10.701 1.00 98.69 82 LEU A N 1
ATOM 625 C CA . LEU A 1 82 ? -8.756 1.971 -10.761 1.00 98.69 82 LEU A CA 1
ATOM 626 C C . LEU A 1 82 ? -9.734 1.397 -9.730 1.00 98.69 82 LEU A C 1
ATOM 628 O O . LEU A 1 82 ? -10.454 2.162 -9.091 1.00 98.69 82 LEU A O 1
ATOM 632 N N . LEU A 1 83 ? -9.744 0.075 -9.530 1.00 98.62 83 LEU A N 1
ATOM 633 C CA . LEU A 1 83 ? -10.576 -0.559 -8.506 1.00 98.62 83 LEU A CA 1
ATOM 634 C C . LEU A 1 83 ? -10.184 -0.098 -7.094 1.00 98.62 83 LEU A C 1
ATOM 636 O O . LEU A 1 83 ? -11.061 0.260 -6.304 1.00 98.62 83 LEU A O 1
ATOM 640 N N . ALA A 1 84 ? -8.885 -0.078 -6.789 1.00 98.69 84 ALA A N 1
ATOM 641 C CA . ALA A 1 84 ? -8.379 0.379 -5.497 1.00 98.69 84 ALA A CA 1
ATOM 642 C C . ALA A 1 84 ? -8.750 1.851 -5.242 1.00 98.69 84 ALA A C 1
ATOM 644 O O . ALA A 1 84 ? -9.312 2.181 -4.195 1.00 98.69 84 ALA A O 1
ATOM 645 N N . ALA A 1 85 ? -8.523 2.722 -6.232 1.00 98.69 85 ALA A N 1
ATOM 646 C CA . ALA A 1 85 ? -8.878 4.137 -6.158 1.00 98.69 85 ALA A CA 1
ATOM 647 C C . ALA A 1 85 ? -10.391 4.347 -5.989 1.00 98.69 85 ALA A C 1
ATOM 649 O O . ALA A 1 85 ? -10.814 5.138 -5.148 1.00 98.69 85 ALA A O 1
ATOM 650 N N . TRP A 1 86 ? -11.217 3.612 -6.738 1.00 98.44 86 TRP A N 1
ATOM 651 C CA . TRP A 1 86 ? -12.674 3.678 -6.625 1.00 98.44 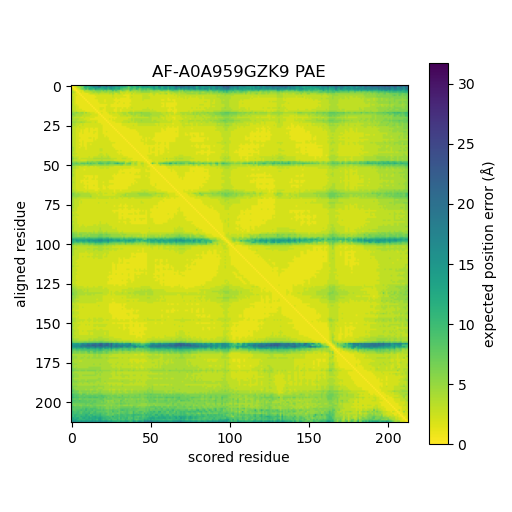86 TRP A CA 1
ATOM 652 C C . TRP A 1 86 ? -13.164 3.328 -5.217 1.00 98.44 86 TRP A C 1
ATOM 654 O O . TRP A 1 86 ? -13.966 4.063 -4.636 1.00 98.44 86 TRP A O 1
ATOM 664 N N . LEU A 1 87 ? -12.662 2.232 -4.641 1.00 98.25 87 LEU A N 1
ATOM 665 C CA . LEU A 1 87 ? -13.043 1.808 -3.293 1.00 98.25 87 LEU A CA 1
ATOM 666 C C . LEU A 1 87 ? -12.578 2.809 -2.226 1.00 98.25 87 LEU A C 1
ATOM 668 O O . LEU A 1 87 ? -13.360 3.127 -1.327 1.00 98.25 87 LEU A O 1
ATOM 672 N N . ALA A 1 88 ? -11.368 3.360 -2.356 1.00 98.38 88 ALA A N 1
ATOM 673 C CA . ALA A 1 88 ? -10.868 4.407 -1.466 1.00 98.38 88 ALA A CA 1
ATOM 674 C C . ALA A 1 88 ? -11.694 5.703 -1.559 1.00 98.38 88 ALA A C 1
ATOM 676 O O . ALA A 1 88 ? -12.043 6.286 -0.531 1.00 98.38 88 ALA A O 1
ATOM 677 N N . MET A 1 89 ? -12.071 6.137 -2.767 1.00 98.12 89 MET A N 1
ATOM 678 C CA . MET A 1 89 ? -12.935 7.309 -2.964 1.00 98.12 89 MET A CA 1
ATOM 679 C C . MET A 1 89 ? -14.330 7.095 -2.376 1.00 98.12 89 MET A C 1
ATOM 681 O O . MET A 1 89 ? -14.855 7.988 -1.714 1.00 98.12 89 MET A O 1
ATOM 685 N N . ARG A 1 90 ? -14.923 5.910 -2.568 1.00 97.38 90 ARG A N 1
ATOM 686 C CA . ARG A 1 90 ? -16.234 5.573 -1.996 1.00 97.38 90 ARG A CA 1
ATOM 687 C C . ARG A 1 90 ? -16.213 5.631 -0.469 1.00 97.38 90 ARG A C 1
ATOM 689 O O . ARG A 1 90 ? -17.133 6.184 0.126 1.00 97.38 90 ARG A O 1
ATOM 696 N N . GLU A 1 91 ? -15.169 5.093 0.158 1.00 96.62 91 GLU A N 1
ATOM 697 C CA . GLU A 1 91 ? -15.012 5.166 1.615 1.00 96.62 91 GLU A CA 1
ATOM 698 C C . GLU A 1 91 ? -14.743 6.604 2.082 1.00 96.62 91 GLU A C 1
ATOM 700 O O . GLU A 1 91 ? -15.308 7.045 3.076 1.00 96.62 91 GLU A O 1
ATOM 705 N N . THR A 1 92 ? -13.955 7.373 1.323 1.00 96.56 92 THR A N 1
ATOM 706 C CA . THR A 1 92 ? -13.714 8.801 1.596 1.00 96.56 92 THR A CA 1
ATOM 707 C C . THR A 1 92 ? -15.017 9.606 1.562 1.00 96.56 92 THR A C 1
ATOM 709 O O . THR A 1 92 ? -15.270 10.422 2.444 1.00 96.56 92 THR A O 1
ATOM 712 N N . ALA A 1 93 ? -15.887 9.348 0.583 1.00 96.06 93 ALA A N 1
ATOM 713 C CA . ALA A 1 93 ? -17.203 9.976 0.504 1.00 96.06 93 ALA A CA 1
ATOM 714 C C . ALA A 1 93 ? -18.111 9.575 1.680 1.00 96.06 93 ALA A C 1
ATOM 716 O O . ALA A 1 93 ? -18.863 10.407 2.190 1.00 96.06 93 ALA A O 1
ATOM 717 N N . ALA A 1 94 ? -18.016 8.324 2.146 1.00 93.12 94 ALA A N 1
ATOM 718 C CA . ALA A 1 94 ? -18.745 7.870 3.325 1.00 93.12 94 ALA A CA 1
ATOM 719 C C . ALA A 1 94 ? -18.295 8.626 4.586 1.00 93.12 94 ALA A C 1
ATOM 721 O O . ALA A 1 94 ? -19.151 9.154 5.296 1.00 93.12 94 ALA A O 1
ATOM 722 N N . ILE A 1 95 ? -16.980 8.763 4.819 1.00 93.50 95 ILE A N 1
ATOM 723 C CA . ILE A 1 95 ? -16.455 9.473 6.001 1.00 93.50 95 ILE A CA 1
ATOM 724 C C . ILE A 1 95 ? -16.664 10.995 5.969 1.00 93.50 95 ILE A C 1
ATOM 726 O O . ILE A 1 95 ? -16.698 11.644 7.013 1.00 93.50 95 ILE A O 1
ATOM 730 N N . ALA A 1 96 ? -16.835 11.577 4.780 1.00 92.12 96 ALA A N 1
ATOM 731 C CA . ALA A 1 96 ? -17.125 13.002 4.620 1.00 92.12 96 ALA A CA 1
ATOM 732 C C . ALA A 1 96 ? -18.546 13.381 5.077 1.00 92.12 96 ALA A C 1
ATOM 734 O O . ALA A 1 96 ? -18.830 14.555 5.323 1.00 92.12 96 ALA A O 1
ATOM 735 N N . THR A 1 97 ? -19.448 12.404 5.201 1.00 91.94 97 THR A N 1
ATOM 736 C CA . THR A 1 97 ? -20.802 12.644 5.709 1.00 91.94 97 THR A CA 1
ATOM 737 C C . THR A 1 97 ? -20.744 12.887 7.226 1.00 91.94 97 THR A C 1
ATOM 739 O O . THR A 1 97 ? -20.095 12.126 7.934 1.00 91.94 97 THR A O 1
ATOM 742 N N . PRO A 1 98 ? -21.393 13.918 7.792 1.00 87.19 98 PRO A N 1
ATOM 743 C CA . PRO A 1 98 ? -21.341 14.151 9.236 1.00 87.19 98 PRO A CA 1
ATOM 744 C C . PRO A 1 98 ? -21.853 12.943 10.040 1.00 87.19 98 PRO A C 1
ATOM 746 O O . PRO A 1 98 ? -22.987 12.500 9.858 1.00 87.19 98 PRO A O 1
ATOM 749 N N . GLY A 1 99 ? -21.026 12.422 10.948 1.00 89.56 99 GLY A N 1
ATOM 750 C CA . GLY A 1 99 ? -21.324 11.225 11.733 1.00 89.56 99 GLY A CA 1
ATOM 751 C C . GLY A 1 99 ? -20.445 11.095 12.978 1.00 89.56 99 GLY A C 1
ATOM 752 O O . GLY A 1 99 ? -19.474 11.831 13.160 1.00 89.56 99 GLY A O 1
ATOM 753 N N . LYS A 1 100 ? -20.796 10.160 13.871 1.00 89.44 100 LYS A N 1
ATOM 754 C CA . LYS A 1 100 ? -19.965 9.805 15.033 1.00 89.44 100 LYS A CA 1
ATOM 755 C C . LYS 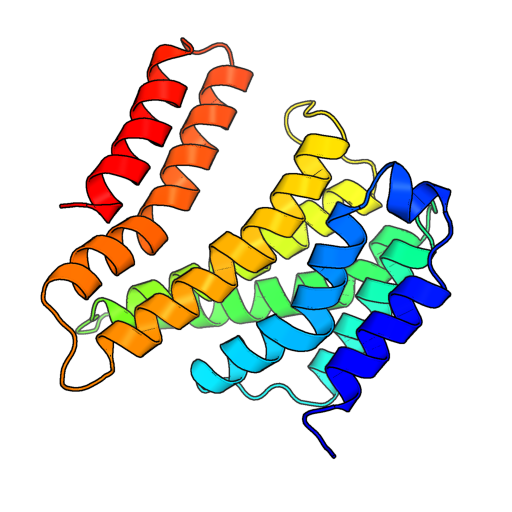A 1 100 ? -18.903 8.794 14.603 1.00 89.44 100 LYS A C 1
ATOM 757 O O . LYS A 1 100 ? -19.103 7.594 14.758 1.00 89.44 100 LYS A O 1
ATOM 762 N N . TRP A 1 101 ? -17.801 9.300 14.064 1.00 94.19 101 TRP A N 1
ATOM 763 C CA . TRP A 1 101 ? -16.673 8.485 13.621 1.00 94.19 101 TRP A CA 1
ATOM 764 C C . TRP A 1 101 ? -15.896 7.908 14.797 1.00 94.19 101 TRP A C 1
ATOM 766 O O . TRP A 1 101 ? -15.516 8.634 15.723 1.00 94.19 101 TRP A O 1
ATOM 776 N N . ARG A 1 102 ? -15.637 6.605 14.747 1.00 94.94 102 ARG A N 1
ATOM 777 C CA . ARG A 1 102 ? -14.744 5.915 15.675 1.00 94.94 102 ARG A CA 1
ATOM 778 C C . ARG A 1 102 ? -13.375 5.702 15.031 1.00 94.94 102 ARG A C 1
ATOM 780 O O . ARG A 1 102 ? -13.200 5.875 13.827 1.00 94.94 102 ARG A O 1
ATOM 787 N N . LEU A 1 103 ? -12.378 5.331 15.834 1.00 94.81 103 LEU A N 1
ATOM 788 C CA . LEU A 1 103 ? -11.020 5.088 15.334 1.00 94.81 103 LEU A CA 1
ATOM 789 C C . LEU A 1 103 ? -10.997 3.958 14.293 1.00 94.81 103 LEU A C 1
ATOM 791 O O . LEU A 1 103 ? -10.264 4.036 13.315 1.00 94.81 103 LEU A O 1
ATOM 795 N N . GLU A 1 104 ? -11.837 2.945 14.470 1.00 95.38 104 GLU A N 1
ATOM 796 C CA . GLU A 1 104 ? -11.966 1.807 13.564 1.00 95.38 104 GLU A CA 1
ATOM 797 C C . GLU A 1 104 ? -12.415 2.241 12.158 1.00 95.38 104 GLU A C 1
ATOM 799 O O . GLU A 1 104 ? -11.902 1.720 11.164 1.00 95.38 104 GLU A O 1
ATOM 804 N N . ASP A 1 105 ? -13.291 3.249 12.067 1.00 95.81 105 ASP A N 1
ATOM 805 C CA . ASP A 1 105 ? -13.739 3.824 10.793 1.00 95.81 105 ASP A CA 1
ATOM 806 C C . ASP A 1 105 ? -12.581 4.539 10.079 1.00 95.81 105 ASP A C 1
ATOM 808 O O . ASP A 1 105 ? -12.340 4.321 8.890 1.00 95.81 105 ASP A O 1
ATOM 812 N N . TRP A 1 106 ? -11.795 5.326 10.824 1.00 97.19 106 TRP A N 1
ATOM 813 C CA . TRP A 1 106 ? -10.593 5.983 10.298 1.00 97.19 106 TRP A CA 1
ATOM 814 C C . TRP A 1 106 ? -9.555 4.979 9.808 1.00 97.19 106 TRP A C 1
ATOM 816 O O . TRP A 1 106 ? -8.939 5.191 8.767 1.00 97.19 106 TRP A O 1
ATOM 826 N N . MET A 1 107 ? -9.372 3.871 10.522 1.00 97.25 107 MET A N 1
ATOM 827 C CA . MET A 1 107 ? -8.441 2.822 10.110 1.00 97.25 107 MET A CA 1
ATOM 828 C C . MET A 1 107 ? -8.915 2.086 8.865 1.00 97.25 107 MET A C 1
ATOM 830 O O . MET A 1 107 ? -8.107 1.799 7.985 1.00 97.25 107 MET A O 1
ATOM 834 N N . ARG A 1 108 ? -10.217 1.802 8.753 1.00 97.62 108 ARG A N 1
ATOM 835 C CA . ARG A 1 108 ? -10.790 1.220 7.535 1.00 97.62 108 ARG A CA 1
ATOM 836 C C . ARG A 1 108 ? -10.552 2.130 6.331 1.00 97.62 108 ARG A C 1
ATOM 838 O O . ARG A 1 108 ? -10.082 1.659 5.296 1.00 97.62 108 ARG A O 1
ATOM 845 N N . TRP A 1 109 ? -10.853 3.417 6.481 1.00 97.94 109 TRP A N 1
ATOM 846 C CA . TRP A 1 109 ? -10.605 4.417 5.450 1.00 97.94 109 TRP A CA 1
ATOM 847 C C . TRP A 1 109 ? -9.121 4.491 5.075 1.00 97.94 109 TRP A C 1
ATOM 849 O O . TRP A 1 109 ? -8.778 4.348 3.901 1.00 97.94 109 TRP A O 1
ATOM 859 N N . ALA A 1 110 ? -8.237 4.629 6.065 1.00 98.06 110 ALA A N 1
ATOM 860 C CA . ALA A 1 110 ? -6.801 4.734 5.839 1.00 98.06 110 ALA A CA 1
ATOM 861 C C . ALA A 1 110 ? -6.226 3.490 5.163 1.00 98.06 110 ALA A C 1
ATOM 863 O O . ALA A 1 110 ? -5.443 3.629 4.230 1.00 98.06 110 ALA A O 1
ATOM 864 N N . ALA A 1 111 ? -6.660 2.286 5.552 1.00 98.38 111 ALA A N 1
ATOM 865 C CA . ALA A 1 111 ? -6.243 1.057 4.888 1.00 98.38 111 ALA A CA 1
ATOM 866 C C . ALA A 1 111 ? -6.555 1.117 3.385 1.00 98.38 111 ALA A C 1
ATOM 868 O O . ALA A 1 111 ? -5.663 0.900 2.567 1.00 98.38 111 ALA A O 1
ATOM 869 N N . LEU A 1 112 ? -7.784 1.481 2.998 1.00 98.56 112 LEU A N 1
ATOM 870 C CA . LEU A 1 112 ? -8.156 1.594 1.582 1.00 98.56 112 LEU A CA 1
ATOM 871 C C . LEU A 1 112 ? -7.357 2.677 0.847 1.00 98.56 112 LEU A C 1
ATOM 873 O O . LEU A 1 112 ? -6.942 2.452 -0.290 1.00 98.56 112 LEU A O 1
ATOM 877 N N . VAL A 1 113 ? -7.091 3.816 1.492 1.00 98.56 113 VAL A N 1
ATOM 878 C CA . VAL A 1 113 ? -6.220 4.866 0.938 1.00 98.56 113 VAL A CA 1
ATOM 879 C C . VAL A 1 113 ? -4.788 4.356 0.751 1.00 98.56 113 VAL A C 1
ATOM 881 O O . VAL A 1 113 ? -4.183 4.612 -0.291 1.00 98.56 113 VAL A O 1
ATOM 884 N N . TYR A 1 114 ? -4.250 3.590 1.699 1.00 98.62 114 TYR A N 1
ATOM 885 C CA . TYR A 1 114 ? -2.932 2.967 1.583 1.00 98.62 114 TYR A CA 1
ATOM 886 C C . TYR A 1 114 ? -2.874 1.951 0.459 1.00 98.62 114 TYR A C 1
ATOM 888 O O . TYR A 1 114 ? -1.943 1.995 -0.337 1.00 98.62 114 TYR A O 1
ATOM 896 N N . TRP A 1 115 ? -3.883 1.098 0.318 1.00 98.69 115 TRP A N 1
ATOM 897 C CA . TRP A 1 115 ? -3.941 0.180 -0.812 1.00 98.69 115 TRP A CA 1
ATOM 898 C C . TRP A 1 115 ? -3.989 0.921 -2.154 1.00 98.69 115 TRP A C 1
ATOM 900 O O . TRP A 1 115 ? -3.194 0.612 -3.043 1.00 98.69 115 TRP A O 1
ATOM 910 N N . ALA A 1 116 ? -4.845 1.938 -2.289 1.00 98.69 116 ALA A N 1
ATOM 911 C CA . ALA A 1 116 ? -4.901 2.765 -3.494 1.00 98.69 116 ALA A CA 1
ATOM 912 C C . ALA A 1 116 ? -3.554 3.446 -3.783 1.00 98.69 116 ALA A C 1
ATOM 914 O O . ALA A 1 116 ? -3.093 3.443 -4.923 1.00 98.69 116 ALA A O 1
ATOM 915 N N . THR A 1 117 ? -2.885 3.954 -2.747 1.00 98.50 117 THR A N 1
ATOM 916 C CA . THR A 1 117 ? -1.546 4.549 -2.853 1.00 98.50 117 THR A CA 1
ATOM 917 C C . THR A 1 117 ? -0.542 3.512 -3.354 1.00 98.50 117 THR A C 1
ATOM 919 O O . THR A 1 117 ? 0.125 3.746 -4.358 1.00 98.50 117 THR A O 1
ATOM 922 N N . GLY A 1 118 ? -0.491 2.325 -2.745 1.00 98.56 118 GLY A N 1
ATOM 923 C CA . GLY A 1 118 ? 0.378 1.233 -3.187 1.00 98.56 118 GLY A CA 1
ATOM 924 C C . GLY A 1 118 ? 0.126 0.818 -4.636 1.00 98.56 118 GLY A C 1
ATOM 925 O O . GLY A 1 118 ? 1.077 0.572 -5.374 1.00 98.56 118 GLY A O 1
ATOM 926 N N . ALA A 1 119 ? -1.135 0.790 -5.075 1.00 98.81 119 ALA A N 1
ATOM 927 C CA . ALA A 1 119 ? -1.497 0.472 -6.455 1.00 98.81 119 ALA A CA 1
ATOM 928 C C . ALA A 1 119 ? -1.083 1.569 -7.456 1.00 98.81 119 ALA A C 1
ATOM 930 O O . ALA A 1 119 ? -0.727 1.256 -8.592 1.00 98.81 119 ALA A O 1
ATOM 931 N N . VAL A 1 120 ? -1.098 2.845 -7.053 1.00 98.69 120 VAL A N 1
ATOM 932 C CA . VAL A 1 120 ? -0.574 3.957 -7.866 1.00 98.69 120 VAL A CA 1
ATOM 933 C C . VAL A 1 120 ? 0.948 3.880 -7.971 1.00 98.69 120 VAL A C 1
ATOM 935 O O . VAL A 1 120 ? 1.481 3.996 -9.068 1.00 98.69 120 VAL A O 1
ATOM 938 N N . TRP A 1 121 ? 1.653 3.623 -6.868 1.00 98.62 121 TRP A N 1
ATOM 939 C CA . TRP A 1 121 ? 3.112 3.463 -6.888 1.00 98.62 121 TRP A CA 1
ATOM 940 C C . TRP A 1 121 ? 3.554 2.253 -7.717 1.00 98.62 121 TRP A C 1
ATOM 942 O O . TRP A 1 121 ? 4.524 2.353 -8.466 1.00 98.62 121 TRP A O 1
ATOM 952 N N . ALA A 1 122 ? 2.810 1.144 -7.663 1.00 98.69 122 ALA A N 1
ATOM 953 C CA . ALA A 1 122 ? 3.050 -0.002 -8.535 1.00 98.69 122 ALA A CA 1
ATOM 954 C C . ALA A 1 122 ? 2.860 0.353 -10.015 1.00 98.69 122 ALA A C 1
ATOM 956 O O . ALA A 1 122 ? 3.692 -0.002 -10.845 1.00 98.69 122 ALA A O 1
ATOM 957 N N . LEU A 1 123 ? 1.794 1.089 -10.348 1.00 98.75 123 LEU A N 1
ATOM 958 C CA . LEU A 1 123 ? 1.568 1.570 -11.710 1.00 98.75 123 LEU A CA 1
ATOM 959 C C . LEU A 1 123 ? 2.710 2.486 -12.177 1.00 98.75 123 LEU A C 1
ATOM 961 O O . LEU A 1 123 ? 3.181 2.329 -13.300 1.00 98.75 123 LEU A O 1
ATOM 965 N N . SER A 1 124 ? 3.189 3.392 -11.319 1.00 98.69 124 SER A N 1
ATOM 966 C CA . SER A 1 124 ? 4.347 4.246 -11.611 1.00 98.69 124 SER A CA 1
ATOM 967 C C . SER A 1 124 ? 5.603 3.420 -11.882 1.00 98.69 124 SER A C 1
ATOM 969 O O . SER A 1 124 ? 6.258 3.644 -12.898 1.00 98.69 124 SER A O 1
ATOM 971 N N . PHE A 1 125 ? 5.896 2.425 -11.036 1.00 98.50 125 PHE A N 1
ATOM 972 C CA . PHE A 1 125 ? 7.016 1.501 -11.228 1.00 98.50 125 PHE A CA 1
ATOM 973 C C . PHE A 1 125 ? 6.930 0.784 -12.583 1.00 98.50 125 PHE A C 1
ATOM 975 O O . PHE A 1 125 ? 7.869 0.843 -13.378 1.00 98.50 125 PHE A O 1
ATOM 982 N N . LEU A 1 126 ? 5.775 0.185 -12.888 1.00 98.50 126 LEU A N 1
ATOM 983 C CA . LEU A 1 126 ? 5.540 -0.539 -14.141 1.00 98.50 126 LEU A CA 1
ATOM 984 C C . LEU A 1 126 ? 5.590 0.378 -15.372 1.00 98.50 126 LEU A C 1
ATOM 986 O O . LEU A 1 126 ? 5.944 -0.073 -16.458 1.00 98.50 126 LEU A O 1
ATOM 990 N N . ALA A 1 127 ? 5.258 1.661 -15.213 1.00 98.38 127 ALA A N 1
ATOM 991 C CA . ALA A 1 127 ? 5.346 2.677 -16.263 1.00 98.38 127 ALA A CA 1
ATOM 992 C C . ALA A 1 127 ? 6.743 3.291 -16.412 1.00 98.38 127 ALA A C 1
ATOM 994 O O . ALA A 1 127 ? 6.942 4.143 -17.279 1.00 98.38 127 ALA A O 1
ATOM 995 N N . GLY A 1 128 ? 7.700 2.911 -15.561 1.00 97.75 128 GLY A N 1
ATOM 996 C CA . GLY A 1 128 ? 9.007 3.562 -15.491 1.00 97.75 128 GLY A CA 1
ATOM 997 C C . GLY A 1 128 ? 8.934 5.019 -15.018 1.00 97.75 128 GLY A C 1
ATOM 998 O O . GLY A 1 128 ? 9.908 5.759 -15.159 1.00 97.75 128 GLY A O 1
ATOM 999 N N . TRP A 1 129 ? 7.800 5.451 -14.458 1.00 98.19 129 TRP A N 1
ATOM 1000 C CA . TRP A 1 129 ? 7.658 6.783 -13.890 1.00 98.19 129 TRP A CA 1
ATOM 1001 C C . TRP A 1 129 ? 8.317 6.828 -12.512 1.00 98.19 129 TRP A C 1
ATOM 1003 O O . TRP A 1 129 ? 8.045 6.001 -11.642 1.00 98.19 129 TRP A O 1
ATOM 1013 N N . ARG A 1 130 ? 9.179 7.830 -12.317 1.00 97.56 130 ARG A N 1
ATOM 1014 C CA . ARG A 1 130 ? 9.920 8.089 -11.081 1.00 97.56 130 ARG A CA 1
ATOM 1015 C C . ARG A 1 130 ? 9.409 9.375 -10.425 1.00 97.56 130 ARG A C 1
ATOM 1017 O O . ARG A 1 130 ? 9.932 10.453 -10.725 1.00 97.56 130 ARG A O 1
ATOM 1024 N N . PRO A 1 131 ? 8.366 9.313 -9.573 1.00 96.31 131 PRO A N 1
ATOM 1025 C CA . PRO A 1 131 ? 7.902 10.482 -8.835 1.00 96.31 131 PRO A CA 1
ATOM 1026 C C . PRO A 1 131 ? 9.064 11.119 -8.073 1.00 96.31 131 PRO A C 1
ATOM 1028 O O . PRO A 1 131 ? 9.828 10.406 -7.432 1.00 96.31 131 PRO A O 1
ATOM 1031 N N . LEU A 1 132 ? 9.217 12.444 -8.169 1.00 95.75 132 LEU A N 1
ATOM 1032 C CA . LEU A 1 132 ? 10.311 13.196 -7.534 1.00 95.75 132 LEU A CA 1
ATOM 1033 C C . LEU A 1 132 ? 11.721 12.664 -7.852 1.00 95.75 132 LEU A C 1
ATOM 1035 O O . LEU A 1 132 ? 12.638 12.886 -7.069 1.00 95.75 132 LEU A O 1
ATOM 1039 N N . ASP A 1 133 ? 11.896 11.965 -8.977 1.00 96.69 133 ASP A N 1
ATOM 1040 C CA . ASP A 1 133 ? 13.167 11.344 -9.364 1.00 96.69 133 ASP A CA 1
ATOM 1041 C C . ASP A 1 133 ? 13.706 10.360 -8.304 1.00 96.69 133 ASP A C 1
ATOM 1043 O O . ASP A 1 133 ? 14.900 10.303 -8.000 1.00 96.69 133 ASP A O 1
ATOM 1047 N N . PHE A 1 134 ? 12.806 9.615 -7.655 1.00 96.62 134 PHE A N 1
ATOM 1048 C CA . PHE A 1 134 ? 13.191 8.470 -6.832 1.00 96.62 134 PHE A CA 1
ATOM 1049 C C . PHE A 1 134 ? 13.729 7.322 -7.696 1.00 96.62 134 PHE A C 1
ATOM 1051 O O . PHE A 1 134 ? 13.237 7.069 -8.798 1.00 96.62 134 PHE A O 1
ATOM 1058 N N . ASP A 1 135 ? 14.705 6.583 -7.165 1.00 96.31 135 ASP A N 1
ATOM 1059 C CA . ASP A 1 135 ? 15.207 5.364 -7.797 1.00 96.31 135 ASP A CA 1
ATOM 1060 C C . ASP A 1 135 ? 14.087 4.337 -7.987 1.00 96.31 135 ASP A C 1
ATOM 1062 O O . ASP A 1 135 ? 13.193 4.213 -7.148 1.00 96.31 135 ASP A O 1
ATOM 1066 N N . ALA A 1 136 ? 14.151 3.555 -9.069 1.00 95.75 136 ALA A N 1
ATOM 1067 C CA . ALA A 1 136 ? 13.113 2.574 -9.401 1.00 95.75 136 ALA A CA 1
ATOM 1068 C C . ALA A 1 136 ? 12.848 1.582 -8.252 1.00 95.75 136 ALA A C 1
ATOM 1070 O O . ALA A 1 136 ? 11.692 1.288 -7.960 1.00 95.75 136 ALA A O 1
ATOM 1071 N N . VAL A 1 137 ? 13.903 1.159 -7.545 1.00 96.19 137 VAL A N 1
ATOM 1072 C CA . VAL A 1 137 ? 13.804 0.316 -6.341 1.00 96.19 137 VAL A CA 1
ATOM 1073 C C . VAL A 1 137 ? 12.984 0.994 -5.239 1.00 96.19 137 VAL A C 1
ATOM 1075 O O . VAL A 1 137 ? 12.145 0.349 -4.622 1.00 96.19 137 VAL A O 1
ATOM 1078 N N . ILE A 1 138 ? 13.151 2.301 -5.006 1.00 95.75 138 ILE A N 1
ATOM 1079 C CA . ILE A 1 138 ? 12.356 3.035 -4.005 1.00 95.75 138 ILE A CA 1
ATOM 1080 C C . ILE A 1 138 ? 10.885 3.089 -4.430 1.00 95.75 138 ILE A C 1
ATOM 1082 O O . ILE A 1 138 ? 10.000 2.901 -3.594 1.00 95.75 138 ILE A O 1
ATOM 1086 N N . VAL A 1 139 ? 10.610 3.310 -5.720 1.00 98.00 139 VAL A N 1
ATOM 1087 C CA . VAL A 1 139 ? 9.238 3.331 -6.257 1.00 98.00 139 VAL A CA 1
ATOM 1088 C C . VAL A 1 139 ? 8.560 1.967 -6.062 1.00 98.00 139 VAL A C 1
ATOM 1090 O O . VAL A 1 139 ? 7.450 1.904 -5.525 1.00 98.00 139 VAL A O 1
ATOM 1093 N N . GLY A 1 140 ? 9.243 0.876 -6.426 1.00 97.81 140 GLY A N 1
ATOM 1094 C CA . GLY A 1 140 ? 8.758 -0.494 -6.243 1.00 97.81 140 GLY A CA 1
ATOM 1095 C C . GLY A 1 140 ? 8.563 -0.859 -4.768 1.00 97.81 140 GLY A C 1
ATOM 1096 O O . GLY A 1 140 ? 7.496 -1.343 -4.377 1.00 97.81 140 GLY A O 1
ATOM 1097 N N . LEU A 1 141 ? 9.551 -0.568 -3.916 1.00 97.06 141 LEU A N 1
ATOM 1098 C CA . LEU A 1 141 ? 9.467 -0.831 -2.477 1.00 97.06 141 LEU A CA 1
ATOM 1099 C C . LEU A 1 141 ? 8.344 -0.039 -1.819 1.00 97.06 141 LEU A C 1
ATOM 1101 O O . LEU A 1 141 ? 7.675 -0.562 -0.932 1.00 97.06 141 LEU A O 1
ATOM 1105 N N . THR A 1 142 ? 8.087 1.186 -2.273 1.00 97.44 142 THR A N 1
ATOM 1106 C CA . THR A 1 142 ? 6.970 1.994 -1.779 1.00 97.44 142 THR A CA 1
ATOM 1107 C C . THR A 1 142 ? 5.634 1.335 -2.130 1.00 97.44 142 THR A C 1
ATOM 1109 O O . THR A 1 142 ? 4.748 1.248 -1.277 1.00 97.44 142 THR A O 1
ATOM 1112 N N . ALA A 1 143 ? 5.501 0.774 -3.335 1.00 98.31 143 ALA A N 1
ATOM 1113 C CA . ALA A 1 143 ? 4.326 -0.009 -3.705 1.00 98.31 143 ALA A CA 1
ATOM 1114 C C . ALA A 1 143 ? 4.124 -1.225 -2.784 1.00 98.31 143 ALA A C 1
ATOM 1116 O O . ALA A 1 143 ? 3.020 -1.417 -2.261 1.00 98.31 143 ALA A O 1
ATOM 1117 N N . ALA A 1 144 ? 5.175 -2.015 -2.538 1.00 98.19 144 ALA A N 1
ATOM 1118 C CA . ALA A 1 144 ? 5.122 -3.161 -1.623 1.00 98.19 144 ALA A CA 1
ATOM 1119 C C . ALA A 1 144 ? 4.793 -2.736 -0.185 1.00 98.19 144 ALA A C 1
ATOM 1121 O O . ALA A 1 144 ? 3.946 -3.345 0.474 1.00 98.19 144 ALA A O 1
ATOM 1122 N N . HIS A 1 145 ? 5.411 -1.653 0.284 1.00 97.12 145 HIS A N 1
ATOM 1123 C CA . HIS A 1 145 ? 5.222 -1.115 1.623 1.00 97.12 145 HIS A CA 1
ATOM 1124 C C . HIS A 1 145 ? 3.768 -0.704 1.862 1.00 97.12 145 HIS A C 1
ATOM 1126 O O . HIS A 1 145 ? 3.167 -1.136 2.841 1.00 97.12 145 HIS A O 1
ATOM 1132 N N . PHE A 1 146 ? 3.153 0.041 0.943 1.00 98.12 146 PHE A N 1
ATOM 1133 C CA . PHE A 1 146 ? 1.752 0.448 1.077 1.00 98.12 146 PHE A CA 1
ATOM 1134 C C . PHE A 1 146 ? 0.759 -0.718 0.954 1.00 98.12 146 PHE A C 1
ATOM 1136 O O . PHE A 1 146 ? -0.284 -0.694 1.607 1.00 98.12 146 PHE A O 1
ATOM 1143 N N . HIS A 1 147 ? 1.075 -1.762 0.181 1.00 98.44 147 HIS A N 1
ATOM 1144 C CA . HIS A 1 147 ? 0.248 -2.970 0.133 1.00 98.44 147 HIS A CA 1
ATOM 1145 C C . HIS A 1 147 ? 0.325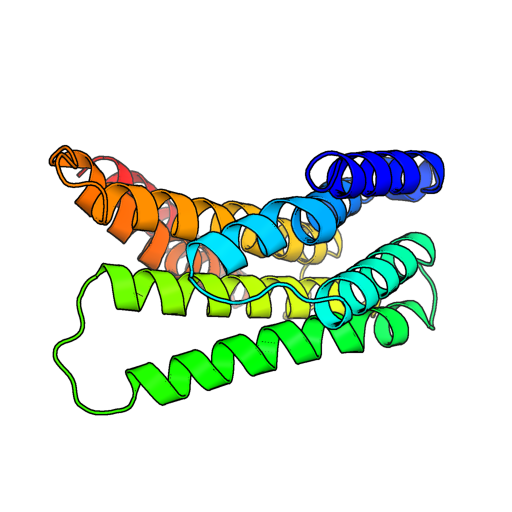 -3.783 1.428 1.00 98.44 147 HIS A C 1
ATOM 1147 O O . HIS A 1 147 ? -0.703 -4.246 1.915 1.00 98.44 147 HIS A O 1
ATOM 1153 N N . VAL A 1 148 ? 1.522 -3.977 1.984 1.00 96.88 148 VAL A N 1
ATOM 1154 C CA . VAL A 1 148 ? 1.730 -4.864 3.138 1.00 96.88 148 VAL A CA 1
ATOM 1155 C C . VAL A 1 148 ? 1.668 -4.084 4.453 1.00 96.88 148 VAL A C 1
ATOM 1157 O O . VAL A 1 148 ? 0.766 -4.298 5.259 1.00 96.88 148 VAL A O 1
ATOM 1160 N N . ALA A 1 149 ? 2.595 -3.157 4.678 1.00 94.56 149 ALA A N 1
ATOM 1161 C CA . ALA A 1 149 ? 2.664 -2.379 5.914 1.00 94.56 149 ALA A CA 1
ATOM 1162 C C . ALA A 1 149 ? 1.573 -1.302 5.996 1.00 94.56 149 ALA A C 1
ATOM 1164 O O . ALA A 1 149 ? 1.055 -1.049 7.076 1.00 94.56 149 ALA A O 1
ATOM 1165 N N . GLY A 1 150 ? 1.186 -0.702 4.870 1.00 96.81 150 GLY A N 1
ATOM 1166 C CA . GLY A 1 150 ? 0.063 0.229 4.821 1.00 96.81 150 GLY A CA 1
ATOM 1167 C C . GLY A 1 150 ? -1.263 -0.503 5.017 1.00 96.81 150 GLY A C 1
ATOM 1168 O O . GLY A 1 150 ? -1.864 -0.459 6.081 1.00 96.81 150 GLY A O 1
ATOM 1169 N N . PHE A 1 151 ? -1.737 -1.213 3.997 1.00 98.38 151 PHE A N 1
ATOM 1170 C CA . PHE A 1 151 ? -3.070 -1.812 4.032 1.00 98.38 151 PHE A CA 1
ATOM 1171 C C . PHE A 1 151 ? -3.206 -2.945 5.064 1.00 98.38 151 PHE A C 1
ATOM 1173 O O . PHE A 1 151 ? -4.069 -2.870 5.940 1.00 98.38 151 PHE A O 1
ATOM 1180 N N . VAL A 1 152 ? -2.386 -4.002 4.987 1.00 97.38 152 VAL A N 1
ATOM 1181 C CA . VAL A 1 152 ? -2.618 -5.225 5.786 1.00 97.38 152 VAL A CA 1
ATOM 1182 C C . VAL A 1 152 ? -2.451 -4.956 7.277 1.00 97.38 152 VAL A C 1
ATOM 1184 O O . VAL A 1 152 ? -3.301 -5.368 8.067 1.00 97.38 152 VAL A O 1
ATOM 1187 N N . LEU A 1 153 ? -1.393 -4.245 7.671 1.00 95.75 153 LEU A N 1
ATOM 1188 C CA . LEU A 1 153 ? -1.146 -3.954 9.083 1.00 95.75 153 LEU A CA 1
ATOM 1189 C C . LEU A 1 153 ? -2.235 -3.050 9.679 1.00 95.75 153 LEU A C 1
ATOM 1191 O O . LEU A 1 153 ? -2.688 -3.318 10.791 1.00 95.75 153 LEU A O 1
ATOM 1195 N N . THR A 1 154 ? -2.715 -2.042 8.941 1.00 97.31 154 THR A N 1
ATOM 1196 C CA . THR A 1 154 ? -3.844 -1.212 9.392 1.00 97.31 154 THR A CA 1
ATOM 1197 C C . THR A 1 154 ? -5.123 -2.039 9.548 1.00 97.31 154 THR A C 1
ATOM 1199 O O . THR A 1 154 ? -5.837 -1.860 10.534 1.00 97.31 154 THR A O 1
ATOM 1202 N N . ILE A 1 155 ? -5.404 -2.996 8.654 1.00 97.88 155 ILE A N 1
ATOM 1203 C CA . ILE A 1 155 ? -6.543 -3.911 8.836 1.00 97.88 155 ILE A CA 1
ATOM 1204 C C . ILE A 1 155 ? -6.378 -4.776 10.088 1.00 97.88 155 ILE A C 1
ATOM 1206 O O . ILE A 1 155 ? -7.318 -4.888 10.872 1.00 97.88 155 ILE A O 1
ATOM 1210 N N . ILE A 1 156 ? -5.198 -5.358 10.312 1.00 96.19 156 ILE A N 1
ATOM 1211 C CA . ILE A 1 156 ? -4.936 -6.171 11.508 1.00 96.19 156 ILE A CA 1
ATOM 1212 C C . ILE A 1 156 ? -5.147 -5.336 12.774 1.00 96.19 156 ILE A C 1
ATOM 1214 O O . ILE A 1 156 ? -5.856 -5.765 13.683 1.00 96.19 156 ILE A O 1
ATOM 1218 N N . ALA A 1 157 ? -4.578 -4.133 12.824 1.00 95.38 157 ALA A N 1
ATOM 1219 C CA . ALA A 1 157 ? -4.699 -3.254 13.978 1.00 95.38 157 ALA A CA 1
ATOM 1220 C C . ALA A 1 157 ? -6.156 -2.804 14.210 1.00 95.38 157 ALA A C 1
ATOM 1222 O O . ALA A 1 157 ? -6.602 -2.746 15.357 1.00 95.38 157 ALA A O 1
ATOM 1223 N N . ARG A 1 158 ? -6.941 -2.596 13.144 1.00 96.31 158 ARG A N 1
ATOM 1224 C CA . ARG A 1 158 ? -8.388 -2.364 13.248 1.00 96.31 158 ARG A CA 1
ATOM 1225 C C . ARG A 1 158 ? -9.116 -3.573 13.837 1.00 96.31 158 ARG A C 1
ATOM 1227 O O . ARG A 1 158 ? -9.900 -3.406 14.764 1.00 96.31 158 ARG A O 1
ATOM 1234 N N . CYS A 1 159 ? -8.854 -4.783 13.342 1.00 95.88 159 CYS A N 1
ATOM 1235 C CA . CYS A 1 159 ? -9.477 -5.995 13.881 1.00 95.88 159 CYS A CA 1
ATOM 1236 C C . CYS A 1 159 ? -9.138 -6.202 15.366 1.00 95.88 159 CYS A C 1
ATOM 1238 O O . CYS A 1 159 ? -9.985 -6.659 16.130 1.00 95.88 159 CYS A O 1
ATOM 1240 N N . LEU A 1 160 ? -7.922 -5.841 15.787 1.00 94.12 160 LEU A N 1
ATOM 1241 C CA . LEU A 1 160 ? -7.531 -5.872 17.196 1.00 94.12 160 LEU A CA 1
ATOM 1242 C C . LEU A 1 160 ? -8.299 -4.844 18.038 1.00 94.12 160 LEU A C 1
ATOM 1244 O O . LEU A 1 160 ? -8.638 -5.162 19.173 1.00 94.12 160 LEU A O 1
ATOM 1248 N N . LEU A 1 161 ? -8.596 -3.650 17.509 1.00 93.94 161 LEU A N 1
ATOM 1249 C CA . LEU A 1 161 ? -9.447 -2.666 18.196 1.00 93.94 161 LEU A CA 1
ATOM 1250 C C . LEU A 1 161 ? -10.900 -3.131 18.326 1.00 93.94 161 LEU A C 1
ATOM 1252 O O . LEU A 1 161 ? -11.530 -2.893 19.353 1.00 93.94 161 LEU A O 1
ATOM 1256 N N . GLU A 1 162 ? -11.435 -3.776 17.287 1.00 93.81 162 GLU A N 1
ATOM 1257 C CA . GLU A 1 162 ? -12.813 -4.282 17.279 1.00 93.81 162 GLU A CA 1
ATOM 1258 C C . GLU A 1 162 ? -12.997 -5.488 18.218 1.00 93.81 162 GLU A C 1
ATOM 1260 O O . GLU A 1 162 ? -14.112 -5.762 18.674 1.00 93.81 162 GLU A O 1
ATOM 1265 N N . ALA A 1 163 ? -11.917 -6.204 18.541 1.00 91.75 163 ALA A N 1
ATOM 1266 C CA . ALA A 1 163 ? -11.952 -7.313 19.481 1.00 91.75 163 ALA A CA 1
ATOM 1267 C C . ALA A 1 163 ? -12.281 -6.824 20.906 1.00 91.75 163 ALA A C 1
ATOM 1269 O O . ALA A 1 163 ? -11.627 -5.944 21.460 1.00 91.75 163 ALA A O 1
ATOM 1270 N N . SER A 1 164 ? -13.276 -7.448 21.545 1.00 66.31 164 SER A N 1
ATOM 1271 C CA . SER A 1 164 ? -13.883 -6.988 22.810 1.00 66.31 164 SER A CA 1
ATOM 1272 C C . SER A 1 164 ? -12.957 -6.977 24.038 1.00 66.31 164 SER A C 1
ATOM 1274 O O . SER A 1 164 ? -13.367 -6.518 25.100 1.00 66.31 164 SER A O 1
ATOM 1276 N N . VAL A 1 165 ? -11.728 -7.482 23.914 1.00 76.38 165 VAL A N 1
ATOM 1277 C CA . VAL A 1 165 ? -10.714 -7.526 24.981 1.00 76.38 165 VAL A CA 1
ATOM 1278 C C . VAL A 1 165 ? -9.391 -6.962 24.460 1.00 76.38 165 VAL A C 1
ATOM 1280 O O . VAL A 1 165 ? -8.333 -7.544 24.674 1.00 76.38 165 VAL A O 1
ATOM 1283 N N . ALA A 1 166 ? -9.443 -5.859 23.710 1.00 74.00 166 ALA A N 1
ATOM 1284 C CA . ALA A 1 166 ? -8.244 -5.196 23.218 1.00 74.00 166 ALA A CA 1
ATOM 1285 C C . ALA A 1 166 ? -7.395 -4.695 24.405 1.00 74.00 166 ALA A C 1
ATOM 1287 O O . ALA A 1 166 ? -7.868 -3.859 25.183 1.00 74.00 166 ALA A O 1
ATOM 1288 N N . PRO A 1 167 ? -6.149 -5.174 24.573 1.00 82.31 167 PRO A N 1
ATOM 1289 C CA . PRO A 1 167 ? -5.251 -4.626 25.580 1.00 82.31 167 PRO A CA 1
ATOM 1290 C C . PRO A 1 167 ? -5.019 -3.118 25.364 1.00 82.31 167 PRO A C 1
ATOM 1292 O O . PRO A 1 167 ? -5.081 -2.655 24.223 1.00 82.31 167 PRO A O 1
ATOM 1295 N N . PRO A 1 168 ? -4.668 -2.345 26.410 1.00 85.94 168 PRO A N 1
ATOM 1296 C CA . PRO A 1 168 ? -4.428 -0.901 26.293 1.00 85.94 168 PRO A CA 1
ATOM 1297 C C . PRO A 1 168 ? -3.416 -0.515 25.203 1.00 85.94 168 PRO A C 1
ATOM 1299 O O . PRO A 1 168 ? -3.562 0.531 24.578 1.00 85.94 168 PRO A O 1
ATOM 1302 N N . VAL A 1 169 ? -2.447 -1.395 24.923 1.00 88.50 169 VAL A N 1
ATOM 1303 C CA . VAL A 1 169 ? -1.409 -1.213 23.893 1.00 88.50 169 VAL A CA 1
ATOM 1304 C C . VAL A 1 169 ? -1.948 -1.227 22.454 1.00 88.50 169 VAL A C 1
ATOM 1306 O O . VAL A 1 169 ? -1.301 -0.720 21.543 1.00 88.50 169 VAL A O 1
ATOM 1309 N N . VAL A 1 170 ? -3.155 -1.749 22.208 1.00 90.62 170 VAL A N 1
ATOM 1310 C CA . VAL A 1 170 ? -3.706 -1.837 20.843 1.00 90.62 170 VAL A CA 1
ATOM 1311 C C . VAL A 1 170 ? -4.011 -0.458 20.267 1.00 90.62 170 VAL A C 1
ATOM 1313 O O . VAL A 1 170 ? -3.804 -0.231 19.077 1.00 90.62 170 VAL A O 1
ATOM 1316 N N . ARG A 1 171 ? -4.489 0.483 21.087 1.00 92.25 171 ARG A N 1
ATOM 1317 C CA . ARG A 1 171 ? -4.863 1.821 20.610 1.00 92.25 171 ARG A CA 1
ATOM 1318 C C . ARG A 1 171 ? -3.651 2.647 20.149 1.00 92.25 171 ARG A C 1
ATOM 1320 O O . ARG A 1 171 ? -3.737 3.212 19.059 1.00 92.25 171 ARG A O 1
ATOM 1327 N N . PRO A 1 172 ? -2.539 2.710 20.898 1.00 92.50 172 PRO A N 1
ATOM 1328 C CA . PRO A 1 172 ? -1.293 3.304 20.418 1.00 92.50 172 PRO A CA 1
ATOM 1329 C C . PRO A 1 172 ? -0.779 2.655 19.132 1.00 92.50 172 PRO A C 1
ATOM 1331 O O . PRO A 1 172 ? -0.534 3.363 18.159 1.00 92.50 172 PRO A O 1
ATOM 1334 N N . VAL A 1 173 ? -0.749 1.319 19.055 1.00 90.81 173 VAL A N 1
ATOM 1335 C CA . VAL A 1 173 ? -0.358 0.597 17.830 1.00 90.81 173 VAL A CA 1
ATOM 1336 C C . VAL A 1 173 ? -1.264 0.964 16.651 1.00 90.81 173 VAL A C 1
ATOM 1338 O O . VAL A 1 173 ? -0.778 1.256 15.561 1.00 90.81 173 VAL A O 1
ATOM 1341 N N . ALA A 1 174 ? -2.579 1.026 16.856 1.00 93.81 174 ALA A N 1
ATOM 1342 C CA . ALA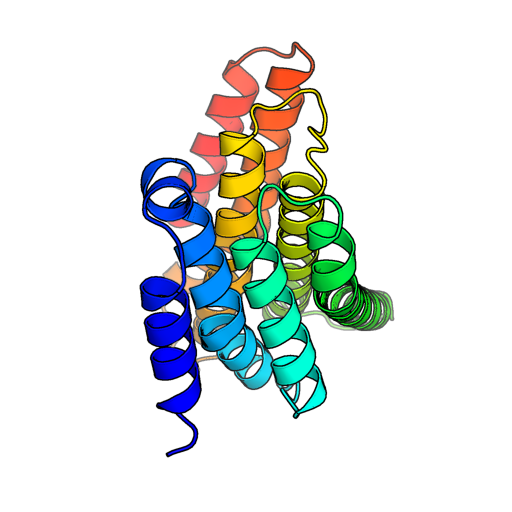 A 1 174 ? -3.524 1.459 15.834 1.00 93.81 174 ALA A CA 1
ATOM 1343 C C . ALA A 1 174 ? -3.233 2.884 15.340 1.00 93.81 174 ALA A C 1
ATOM 1345 O O . ALA A 1 174 ? -3.168 3.108 14.130 1.00 93.81 174 ALA A O 1
ATOM 1346 N N . LEU A 1 175 ? -2.985 3.829 16.249 1.00 94.62 175 LEU A N 1
ATOM 1347 C CA . LEU A 1 175 ? -2.595 5.196 15.891 1.00 94.62 175 LEU A CA 1
ATOM 1348 C C . LEU A 1 175 ? -1.248 5.238 15.161 1.00 94.62 175 LEU A C 1
ATOM 1350 O O . LEU A 1 175 ? -1.119 5.965 14.178 1.00 94.62 175 LEU A O 1
ATOM 1354 N N . ALA A 1 176 ? -0.275 4.431 15.582 1.00 93.25 176 ALA A N 1
ATOM 1355 C CA . ALA A 1 176 ? 1.016 4.314 14.917 1.00 93.25 176 ALA A CA 1
ATOM 1356 C C . ALA A 1 176 ? 0.860 3.797 13.481 1.00 93.25 176 ALA A C 1
ATOM 1358 O O . ALA A 1 176 ? 1.460 4.352 12.568 1.00 93.25 176 ALA A O 1
ATOM 1359 N N . THR A 1 177 ? 0.006 2.797 13.242 1.00 93.31 177 THR A N 1
ATOM 1360 C CA . THR A 1 177 ? -0.278 2.317 11.875 1.00 93.31 177 THR A CA 1
ATOM 1361 C C . THR A 1 177 ? -1.057 3.337 11.043 1.00 93.31 177 THR A C 1
ATOM 1363 O O . THR A 1 177 ? -0.839 3.451 9.840 1.00 93.31 177 THR A O 1
ATOM 1366 N N . LEU A 1 178 ? -1.943 4.111 11.679 1.00 95.00 178 LEU A N 1
ATOM 1367 C CA . LEU A 1 178 ? -2.745 5.139 11.023 1.00 95.00 178 LEU A CA 1
ATOM 1368 C C . LEU A 1 178 ? -1.918 6.369 10.635 1.00 95.00 178 LEU A C 1
ATOM 1370 O O . LEU A 1 178 ? -2.170 6.945 9.588 1.00 95.00 178 LEU A O 1
ATOM 1374 N N . LEU A 1 179 ? -0.962 6.796 11.458 1.00 94.88 179 LEU A N 1
ATOM 1375 C CA . LEU A 1 179 ? -0.226 8.051 11.251 1.00 94.88 179 LEU A CA 1
ATOM 1376 C C . LEU A 1 179 ? 1.211 7.829 10.779 1.00 94.88 179 LEU A C 1
ATOM 1378 O O . LEU A 1 179 ? 1.762 8.662 10.062 1.00 94.88 179 LEU A O 1
ATOM 1382 N N . GLY A 1 180 ? 1.810 6.699 11.143 1.00 92.06 180 GLY A N 1
ATOM 1383 C CA . GLY A 1 180 ? 3.210 6.393 10.877 1.00 92.06 180 GLY A CA 1
ATOM 1384 C C . GLY A 1 180 ? 3.555 6.378 9.396 1.00 92.06 180 GLY A C 1
ATOM 1385 O O . GLY A 1 180 ? 4.557 6.964 9.002 1.00 92.06 180 GLY A O 1
ATOM 1386 N N . MET A 1 181 ? 2.698 5.776 8.567 1.00 91.62 181 MET A N 1
ATOM 1387 C CA . MET A 1 181 ? 2.919 5.708 7.118 1.00 91.62 181 MET A CA 1
ATOM 1388 C C . MET A 1 181 ? 2.966 7.113 6.477 1.00 91.62 181 MET A C 1
ATOM 1390 O O . MET A 1 181 ? 3.983 7.435 5.859 1.00 91.62 181 MET A O 1
ATOM 1394 N N . PRO A 1 182 ? 1.962 8.000 6.666 1.00 93.81 182 PRO A N 1
ATOM 1395 C CA . PRO A 1 182 ? 2.024 9.385 6.212 1.00 93.81 182 PRO A CA 1
ATOM 1396 C C . PRO A 1 182 ? 3.217 10.156 6.768 1.00 93.81 182 PRO A C 1
ATOM 1398 O O . PRO A 1 182 ? 3.822 10.929 6.033 1.00 93.81 182 PRO A O 1
ATOM 1401 N N . MET A 1 183 ? 3.567 9.952 8.043 1.00 93.94 183 MET A N 1
ATOM 1402 C CA . MET A 1 183 ? 4.700 10.638 8.665 1.00 93.94 183 MET A CA 1
ATOM 1403 C C . MET A 1 183 ? 6.017 10.268 7.982 1.00 93.94 183 MET A C 1
ATOM 1405 O O . MET A 1 183 ? 6.749 11.160 7.557 1.00 93.94 183 MET A O 1
ATOM 1409 N N . VAL A 1 184 ? 6.304 8.973 7.829 1.00 93.12 184 VAL A N 1
ATOM 1410 C CA . VAL A 1 184 ? 7.529 8.496 7.168 1.00 93.12 184 VAL A CA 1
ATOM 1411 C C . VAL A 1 184 ? 7.562 8.940 5.704 1.00 93.12 184 VAL A C 1
ATOM 1413 O O . VAL A 1 184 ? 8.573 9.479 5.255 1.00 93.12 184 VAL A O 1
ATOM 1416 N N . ALA A 1 185 ? 6.447 8.807 4.978 1.00 93.00 185 ALA A N 1
ATOM 1417 C CA . ALA A 1 185 ? 6.349 9.255 3.589 1.00 93.00 185 ALA A CA 1
ATOM 1418 C C . ALA A 1 185 ? 6.597 10.768 3.448 1.00 93.00 185 ALA A C 1
ATOM 1420 O O . ALA A 1 185 ? 7.321 11.194 2.545 1.00 93.00 185 ALA A O 1
ATOM 1421 N N . ALA A 1 186 ? 6.043 11.582 4.353 1.00 94.19 186 ALA A N 1
ATOM 1422 C CA . ALA A 1 186 ? 6.286 13.020 4.390 1.00 94.19 186 ALA A CA 1
ATOM 1423 C C . ALA A 1 186 ? 7.755 13.339 4.697 1.00 94.19 186 ALA A C 1
ATOM 1425 O O . ALA A 1 186 ? 8.333 14.190 4.026 1.00 94.19 186 ALA A O 1
ATOM 1426 N N . GLY A 1 187 ? 8.375 12.636 5.651 1.00 94.25 187 GLY A N 1
ATOM 1427 C CA . GLY A 1 187 ? 9.794 12.790 5.984 1.00 94.25 187 GLY A CA 1
ATOM 1428 C C . GLY A 1 187 ? 10.705 12.563 4.776 1.00 94.25 187 GLY A C 1
ATOM 1429 O O . GLY A 1 187 ? 11.444 13.468 4.393 1.00 94.25 187 GLY A O 1
ATOM 1430 N N . ILE A 1 188 ? 10.571 11.406 4.120 1.00 92.69 188 ILE A N 1
ATOM 1431 C CA . ILE A 1 188 ? 11.354 11.047 2.923 1.00 92.69 188 ILE A CA 1
ATOM 1432 C C . ILE A 1 188 ? 11.107 12.051 1.786 1.00 92.69 188 ILE A C 1
ATOM 1434 O O . ILE A 1 188 ? 12.042 12.498 1.119 1.00 92.69 188 ILE A O 1
ATOM 1438 N N . THR A 1 189 ? 9.848 12.449 1.576 1.00 94.06 189 THR A N 1
ATOM 1439 C CA . THR A 1 189 ? 9.477 13.424 0.537 1.00 94.06 189 THR A CA 1
ATOM 1440 C C . THR A 1 189 ? 10.125 14.783 0.784 1.00 94.06 189 THR A C 1
ATOM 1442 O O . THR A 1 189 ? 10.707 15.363 -0.130 1.00 94.06 189 THR A O 1
ATOM 1445 N N . LEU A 1 190 ? 10.059 15.293 2.016 1.00 95.69 190 LEU A N 1
ATOM 1446 C CA . LEU A 1 190 ? 10.660 16.576 2.374 1.00 95.69 190 LEU A CA 1
ATOM 1447 C C . LEU A 1 190 ? 12.181 16.531 2.214 1.00 95.69 190 LEU A C 1
ATOM 1449 O O . LEU A 1 190 ? 12.759 17.450 1.637 1.00 95.69 190 LEU A O 1
ATOM 1453 N N . THR A 1 191 ? 12.840 15.452 2.634 1.00 93.88 191 THR A N 1
ATOM 1454 C CA . THR A 1 191 ? 14.287 15.310 2.431 1.00 93.88 191 THR A CA 1
ATOM 1455 C C . THR A 1 191 ? 14.655 15.251 0.946 1.00 93.88 191 THR A C 1
ATOM 1457 O O . THR A 1 191 ? 15.596 15.930 0.533 1.00 93.88 191 THR A O 1
ATOM 1460 N N . LYS A 1 192 ? 13.865 14.571 0.101 1.00 93.12 192 LYS A N 1
ATOM 1461 C CA . LYS A 1 192 ? 14.057 14.592 -1.363 1.00 93.12 192 LYS A CA 1
ATOM 1462 C C . LYS A 1 192 ? 13.869 15.990 -1.972 1.00 93.12 192 LYS A C 1
ATOM 1464 O O . LYS A 1 192 ? 14.536 16.317 -2.949 1.00 93.12 192 LYS A O 1
ATOM 1469 N N . LEU A 1 193 ? 13.022 16.831 -1.375 1.00 95.44 193 LEU A N 1
ATOM 1470 C CA . LEU A 1 193 ? 12.830 18.240 -1.751 1.00 95.44 193 LEU A CA 1
ATOM 1471 C C . LEU A 1 193 ? 13.915 19.187 -1.199 1.00 95.44 193 LEU A C 1
ATOM 1473 O O . LEU A 1 193 ? 13.822 20.398 -1.393 1.00 95.44 193 LEU A O 1
ATOM 1477 N N . GLY A 1 194 ? 14.944 18.662 -0.526 1.00 96.06 194 GLY A N 1
ATOM 1478 C CA . GLY A 1 194 ? 16.084 19.436 -0.028 1.00 96.06 194 GLY A CA 1
ATOM 1479 C C . GLY A 1 194 ? 15.950 19.931 1.414 1.00 96.06 194 GLY A C 1
ATOM 1480 O O . GLY A 1 194 ? 16.780 20.722 1.862 1.00 96.06 194 GLY A O 1
ATOM 1481 N N . TYR A 1 195 ? 14.937 19.481 2.160 1.00 96.75 195 TYR A N 1
ATOM 1482 C CA . TYR A 1 195 ? 14.842 19.784 3.588 1.00 96.75 195 TYR A CA 1
ATOM 1483 C C . TYR A 1 195 ? 15.858 18.968 4.415 1.00 96.75 195 TYR A C 1
ATOM 1485 O O . TYR A 1 195 ? 16.304 17.903 3.981 1.00 96.75 195 TYR A O 1
ATOM 1493 N N . PRO A 1 196 ? 16.216 19.422 5.635 1.00 96.62 196 PRO A N 1
ATOM 1494 C CA . PRO A 1 196 ? 17.182 18.725 6.482 1.00 96.62 196 PRO A CA 1
ATOM 1495 C C . PRO A 1 196 ? 16.772 17.286 6.823 1.00 96.62 196 PRO A C 1
ATOM 1497 O O . PRO A 1 196 ? 15.621 17.024 7.173 1.00 96.62 196 PRO A O 1
ATOM 1500 N N . THR A 1 197 ? 17.746 16.372 6.851 1.00 94.12 197 THR A N 1
ATOM 1501 C CA . THR A 1 197 ? 17.569 14.952 7.235 1.00 94.12 197 THR A CA 1
ATOM 1502 C C . THR A 1 197 ? 17.028 14.764 8.655 1.00 94.12 197 THR A C 1
ATOM 1504 O O . THR A 1 197 ? 16.445 13.732 8.973 1.00 94.12 197 THR A O 1
ATOM 1507 N N . GLY A 1 198 ? 17.150 15.781 9.516 1.00 94.81 198 GLY A N 1
ATOM 1508 C CA . GLY A 1 198 ? 16.533 15.784 10.842 1.00 94.81 198 GLY A CA 1
ATOM 1509 C C . GLY A 1 198 ? 15.007 15.633 10.811 1.00 94.81 198 GLY A C 1
ATOM 1510 O O . GLY A 1 198 ? 14.449 15.068 11.747 1.00 94.81 198 GLY A O 1
ATOM 1511 N N . ILE A 1 199 ? 14.334 16.080 9.741 1.00 91.88 199 ILE A N 1
ATOM 1512 C CA . ILE A 1 199 ? 12.878 15.923 9.586 1.00 91.88 199 ILE A CA 1
ATOM 1513 C C . ILE A 1 199 ? 12.514 14.457 9.343 1.00 91.88 199 ILE A C 1
ATOM 1515 O O . ILE A 1 199 ? 11.594 13.944 9.975 1.00 91.88 199 ILE A O 1
ATOM 1519 N N . GLU A 1 200 ? 13.255 13.773 8.472 1.00 91.50 200 GLU A N 1
ATOM 1520 C CA . GLU A 1 200 ? 13.074 12.344 8.208 1.00 91.50 200 GLU A CA 1
ATOM 1521 C C . GLU A 1 200 ? 13.314 11.514 9.475 1.00 91.50 200 GLU A C 1
ATOM 1523 O O . GLU A 1 200 ? 12.456 10.720 9.867 1.00 91.50 200 GLU A O 1
ATOM 1528 N N . SER A 1 201 ? 14.415 11.777 10.189 1.00 92.44 201 SER A N 1
ATOM 1529 C CA . SER A 1 201 ? 14.715 11.128 11.472 1.00 92.44 201 SER A CA 1
ATOM 1530 C C . SER A 1 201 ? 13.626 11.374 12.517 1.00 92.44 201 SER A C 1
ATOM 1532 O O . SER A 1 201 ? 13.236 10.449 13.233 1.00 92.44 201 SER A O 1
ATOM 1534 N N . ALA A 1 202 ? 13.104 12.601 12.607 1.00 92.19 202 ALA A N 1
ATOM 1535 C CA . ALA A 1 202 ? 12.023 12.936 13.528 1.00 92.19 202 ALA A CA 1
ATOM 1536 C C . ALA A 1 202 ? 10.717 12.218 13.162 1.00 92.19 202 ALA A C 1
ATOM 1538 O O . ALA A 1 202 ? 10.037 11.703 14.050 1.00 92.19 202 ALA A O 1
ATOM 1539 N N . ALA A 1 203 ? 10.385 12.128 11.873 1.00 91.12 203 ALA A N 1
ATOM 1540 C CA . ALA A 1 203 ? 9.208 11.411 11.398 1.00 91.12 203 ALA A CA 1
ATOM 1541 C C . ALA A 1 203 ? 9.293 9.905 11.698 1.00 91.12 203 ALA A C 1
ATOM 1543 O O . ALA A 1 203 ? 8.352 9.336 12.259 1.00 91.12 203 ALA A O 1
ATOM 1544 N N . ALA A 1 204 ? 10.435 9.278 11.400 1.00 88.06 204 ALA A N 1
ATOM 1545 C CA . ALA A 1 204 ? 10.677 7.865 11.687 1.00 88.06 204 ALA A CA 1
ATOM 1546 C C . ALA A 1 204 ? 10.665 7.573 13.198 1.00 88.06 204 ALA A C 1
ATOM 1548 O O . ALA A 1 204 ? 10.044 6.607 13.645 1.00 88.06 204 ALA A O 1
ATOM 1549 N N . THR A 1 205 ? 11.286 8.443 14.002 1.00 87.81 205 THR A N 1
ATOM 1550 C CA . THR A 1 205 ? 11.285 8.322 15.470 1.00 87.81 205 THR A CA 1
ATOM 1551 C C . THR A 1 205 ? 9.881 8.500 16.037 1.00 87.81 205 THR A C 1
ATOM 1553 O O . THR A 1 205 ? 9.469 7.732 16.901 1.00 87.81 205 THR A O 1
ATOM 1556 N N . GLY A 1 206 ? 9.119 9.474 15.534 1.00 84.50 206 GLY A N 1
ATOM 1557 C CA . GLY A 1 206 ? 7.736 9.702 15.945 1.00 84.50 206 GLY A CA 1
ATOM 1558 C C . GLY A 1 206 ? 6.851 8.484 15.686 1.00 84.50 206 GLY A C 1
ATOM 1559 O O . GLY A 1 206 ? 6.101 8.081 16.573 1.00 84.50 206 GLY A O 1
ATOM 1560 N N . PHE A 1 207 ? 6.995 7.844 14.521 1.00 87.06 207 PHE A N 1
ATOM 1561 C CA . PHE A 1 207 ? 6.323 6.575 14.237 1.00 87.06 207 PHE A CA 1
ATOM 1562 C C . PHE A 1 207 ? 6.707 5.480 15.245 1.00 87.06 207 PHE A C 1
ATOM 1564 O O . PHE A 1 207 ? 5.821 4.847 15.820 1.00 87.06 207 PHE A O 1
ATOM 1571 N N . ALA A 1 208 ? 8.006 5.288 15.497 1.00 82.94 208 ALA A N 1
ATOM 1572 C CA . ALA A 1 208 ? 8.477 4.276 16.438 1.00 82.94 208 ALA A CA 1
ATOM 1573 C C . ALA A 1 208 ? 7.938 4.519 17.856 1.00 82.94 208 ALA A C 1
ATOM 1575 O O . ALA A 1 208 ? 7.418 3.600 18.479 1.00 82.94 208 ALA A O 1
ATOM 1576 N N . VAL A 1 209 ? 7.993 5.759 18.350 1.00 84.62 209 VAL A N 1
ATOM 1577 C CA . VAL A 1 209 ? 7.498 6.120 19.688 1.00 84.62 209 VAL A CA 1
ATOM 1578 C C . VAL A 1 209 ? 5.993 5.891 19.810 1.00 84.62 209 VAL A C 1
ATOM 1580 O O . VAL A 1 209 ? 5.556 5.337 20.814 1.00 84.62 209 VAL A O 1
ATOM 1583 N N . LEU A 1 210 ? 5.198 6.242 18.792 1.00 82.19 210 LEU A N 1
ATOM 1584 C CA . LEU A 1 210 ? 3.750 5.997 18.800 1.00 82.19 210 LEU A CA 1
ATOM 1585 C C . LEU A 1 210 ? 3.401 4.509 18.947 1.00 82.19 210 LEU A C 1
ATOM 1587 O O . LEU A 1 210 ? 2.362 4.188 19.517 1.00 82.19 210 LEU A O 1
ATOM 1591 N N . ALA A 1 211 ? 4.254 3.607 18.455 1.00 76.50 211 ALA A N 1
ATOM 1592 C CA . ALA A 1 211 ? 4.035 2.168 18.570 1.00 76.50 211 ALA A CA 1
ATOM 1593 C C . ALA A 1 211 ? 4.282 1.617 19.991 1.00 76.50 211 ALA A C 1
ATOM 1595 O O . ALA A 1 211 ? 3.818 0.517 20.290 1.00 76.50 211 ALA A O 1
ATOM 1596 N N . PHE A 1 212 ? 4.991 2.361 20.850 1.00 77.19 212 PHE A N 1
ATOM 1597 C CA . PHE A 1 212 ? 5.346 1.962 22.222 1.00 77.19 212 PHE A CA 1
ATOM 1598 C C . PHE A 1 212 ? 4.741 2.856 23.320 1.00 77.19 212 PHE A C 1
ATOM 1600 O O . PHE A 1 212 ? 4.981 2.594 24.500 1.00 77.19 212 PHE A O 1
ATOM 1607 N N . ALA A 1 213 ? 4.014 3.912 22.942 1.00 73.75 213 ALA A N 1
ATOM 1608 C CA . ALA A 1 213 ? 3.257 4.778 23.853 1.00 73.75 213 ALA A CA 1
ATOM 1609 C C . ALA A 1 213 ? 2.019 4.064 24.419 1.00 73.75 213 ALA A C 1
ATOM 1611 O O . ALA A 1 213 ? 1.497 4.523 25.459 1.00 73.75 213 ALA A O 1
#

Solvent-accessible surface area (backbone atoms only — not comparable to full-atom values): 10693 Å² total; per-residue (Å²): 113,86,81,52,53,32,55,51,51,36,54,48,48,62,73,67,42,53,70,63,49,53,72,76,40,47,42,54,58,51,38,39,38,25,52,49,44,47,48,48,51,43,35,47,77,68,76,37,87,69,49,72,68,51,55,54,23,36,50,33,32,44,50,14,59,64,40,58,94,32,95,59,14,32,68,37,25,43,59,35,28,50,51,32,42,51,54,23,50,54,43,50,56,57,69,69,48,94,72,93,80,51,71,56,56,53,27,55,42,48,17,34,44,25,35,22,49,12,36,48,31,40,36,29,39,46,59,70,48,47,73,95,73,44,55,67,64,57,36,34,42,46,12,24,39,18,39,44,64,31,17,45,48,21,42,52,36,32,54,44,63,72,38,96,80,52,57,83,66,45,59,34,34,33,49,19,52,66,46,25,59,62,36,36,53,48,15,53,50,42,36,75,74,71,44,63,63,66,50,30,52,49,24,47,48,51,28,55,50,34,52,74,101